Protein AF-A0A8C1QPL3-F1 (afdb_monomer)

InterPro domains:
  IPR015421 Pyridoxal phosphate-dependent transferase, major domain [G3DSA:3.40.640.10] (1-146)
  IPR015422 Pyridoxal phosphate-dependent transferase, small domain [G3DSA:3.90.1150.10] (147-279)
  IPR015424 Pyridoxal phosphate-dependent transferase [SSF53383] (1-273)
  IPR039429 Serine hydroxymethyltransferase-like domain [PF00464] (1-148)
  IPR039429 Serine hydroxymethyltransferase-like domain [PF00464] (150-256)
  IPR049943 Serine hydroxymethyltransferase-like [PTHR11680] (1-147)

Solvent-accessible surface area (backbone atoms only — not comparable to full-atom values): 15680 Å² total; per-residue (Å²): 138,85,76,67,59,68,49,74,98,51,51,84,48,82,92,42,70,68,56,32,54,53,51,53,50,48,42,52,50,52,34,56,25,43,73,44,57,70,92,83,47,87,76,84,89,75,60,90,44,71,63,58,36,52,52,51,55,44,63,74,77,42,62,81,60,40,31,33,29,13,36,29,52,59,58,14,16,42,59,72,47,24,33,60,56,101,88,43,70,70,21,66,43,30,69,50,23,40,49,49,68,32,49,49,35,70,88,5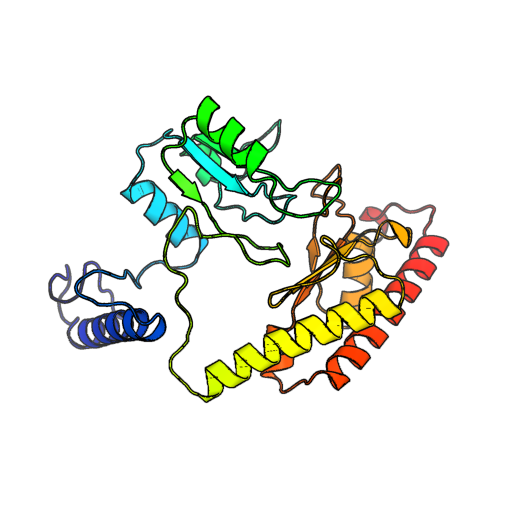9,52,42,74,34,60,70,58,35,52,56,49,40,70,74,67,56,49,78,44,77,52,93,63,68,71,62,58,26,60,78,81,85,47,83,94,68,65,84,87,69,87,54,56,84,46,71,67,52,48,53,48,53,53,46,18,38,51,25,23,42,35,35,43,54,46,38,47,75,72,71,48,46,40,52,52,75,38,53,74,38,46,32,41,39,37,44,32,52,89,79,76,41,44,10,62,60,40,32,55,44,23,45,78,70,74,41,89,57,41,60,30,50,38,73,86,56,91,40,86,88,66,14,31,5,38,42,46,65,26,56,70,54,34,76,71,69,52,45,45,72,52,29,41,52,52,45,53,54,49,52,53,36,48,52,49,34,53,53,49,49,68,76,41,69,89,55,56,72,83,79,76,109

Secondary structure (DSSP, 8-state):
-----EETTEESSS--HHHHHHHHHHHHHHHHHTT--TTT-------SSHHHHHHHHHHHH--TT-EEEEE-TTTT--GGGT-EETTEE-SHHHHHSEEEEE-B-TTT-SB-HHHHHHHHHHH--SEE----SS--S----TTT-------S-HHHHHHHHHHHHHHHHHHHHHHHTT-EEGGGS-SSSEEEEE-GGGT--HHHHHHHHHHTT---EEE--TT-S-TTS-SEEEEESHHHHHTT--HHHHHHHHHHHHHHHHHHHHHHHHTTTS-GGG--

pLDDT: mean 91.3, std 11.76, range [34.09, 98.62]

Mean predicted aligned error: 5.4 Å

Radius of gyration: 21.77 Å; Cα contacts (8 Å, |Δi|>4): 437; chains: 1; bounding box: 55×48×64 Å

Sequence (280 aa):
NKYSEGYPGKRYYGGAEVVDQIELLCQKRALEAFDLDPALWGVNVQPYSGSPANFAAYTAVLNPHERIMGLDLPDGGHLTHGYMSDVKRISATSIYFESMPYKLNPESGLIDYDQMELTARLFRPRLIIAGTSAYARLIDYSPLHSVSLQATTPMFREYIAQVLKNSKAMAEALLKKGYTLVSGGTDNHLVLVDLRPQGMDGARAERVLELLSITANKNTCPGDKSALTPGGLRLGSPALTSRQFKEADFQQVVDFFDQGIKIALDVKKKTSEYRLRDLL

Structure (mmCIF, N/CA/C/O backbone):
data_AF-A0A8C1QPL3-F1
#
_entry.id   AF-A0A8C1QPL3-F1
#
loop_
_atom_site.group_PDB
_atom_site.id
_atom_site.type_symbol
_atom_site.label_atom_id
_atom_site.label_alt_id
_atom_site.label_comp_id
_atom_site.label_asym_id
_atom_site.label_entity_id
_atom_site.label_seq_id
_atom_site.pdbx_PDB_ins_code
_atom_site.Cartn_x
_atom_site.Cartn_y
_atom_site.Cartn_z
_atom_site.occupancy
_atom_site.B_iso_or_equiv
_atom_site.auth_seq_id
_atom_site.auth_comp_id
_atom_site.auth_asym_id
_atom_site.auth_atom_id
_atom_site.pdbx_PDB_model_num
ATOM 1 N N . ASN A 1 1 ? 25.570 -15.482 -7.666 1.00 90.19 1 ASN A N 1
ATOM 2 C CA . ASN A 1 1 ? 27.017 -15.156 -7.633 1.00 90.19 1 ASN A CA 1
ATOM 3 C C . ASN A 1 1 ? 27.457 -14.131 -8.673 1.00 90.19 1 ASN A C 1
ATOM 5 O O . ASN A 1 1 ? 28.554 -13.611 -8.529 1.00 90.19 1 ASN A O 1
ATOM 9 N N . LYS A 1 2 ? 26.685 -13.853 -9.736 1.00 94.81 2 LYS A N 1
ATOM 10 C CA . LYS A 1 2 ? 27.145 -12.961 -10.807 1.00 94.81 2 LYS A CA 1
ATOM 11 C C . LYS A 1 2 ? 26.984 -11.487 -10.428 1.00 94.81 2 LYS A C 1
ATOM 13 O O . LYS A 1 2 ? 25.934 -11.098 -9.934 1.00 94.81 2 LYS A O 1
ATOM 18 N N . TYR A 1 3 ? 28.017 -10.703 -10.717 1.00 95.88 3 TYR A N 1
ATOM 19 C CA . TYR A 1 3 ? 28.006 -9.243 -10.671 1.00 95.88 3 TYR A CA 1
ATOM 20 C C . TYR A 1 3 ? 27.765 -8.701 -12.091 1.00 95.88 3 TYR A C 1
ATOM 2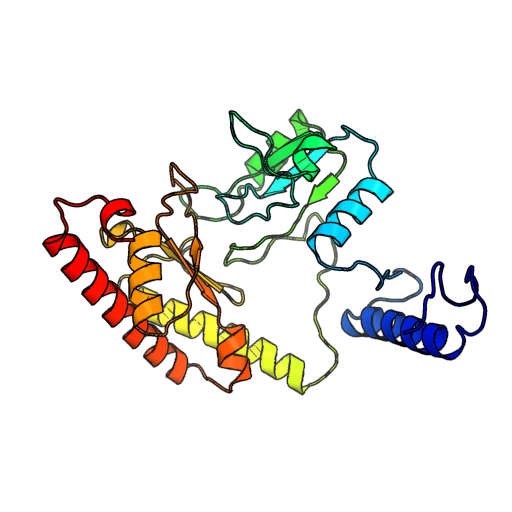2 O O . TYR A 1 3 ? 28.418 -9.161 -13.038 1.00 95.88 3 TYR A O 1
ATOM 30 N N . SER A 1 4 ? 26.799 -7.796 -12.262 1.00 97.00 4 SER A N 1
ATOM 31 C CA . SER A 1 4 ? 26.273 -7.400 -13.582 1.00 97.00 4 SER A CA 1
ATOM 32 C C . SER A 1 4 ? 25.834 -5.933 -13.642 1.00 97.00 4 SER A C 1
ATOM 34 O O . SER A 1 4 ? 24.763 -5.625 -14.161 1.00 97.00 4 SER A O 1
ATOM 36 N N . GLU A 1 5 ? 26.652 -5.022 -13.109 1.00 97.81 5 GLU A N 1
ATOM 37 C CA . GLU A 1 5 ? 26.398 -3.580 -13.228 1.00 97.81 5 GLU A CA 1
ATOM 38 C C . GLU A 1 5 ? 26.289 -3.141 -14.697 1.00 97.81 5 GLU A C 1
ATOM 40 O O . GLU A 1 5 ? 26.990 -3.652 -15.582 1.00 97.81 5 GLU A O 1
ATOM 45 N N . GLY A 1 6 ? 25.416 -2.162 -14.937 1.00 97.19 6 GLY A N 1
ATOM 46 C CA . GLY A 1 6 ? 25.001 -1.722 -16.266 1.00 97.19 6 GLY A CA 1
ATOM 47 C C . GLY A 1 6 ? 23.671 -2.350 -16.684 1.00 97.19 6 GLY A C 1
ATOM 48 O O . GLY A 1 6 ? 22.916 -2.852 -15.852 1.00 97.19 6 GLY A O 1
ATOM 49 N N . TYR A 1 7 ? 23.395 -2.336 -17.984 1.00 98.19 7 TYR A N 1
ATOM 50 C CA . TYR A 1 7 ? 22.181 -2.904 -18.584 1.00 98.19 7 TYR A CA 1
ATOM 51 C C . TYR A 1 7 ? 22.539 -3.982 -19.612 1.00 98.19 7 TYR A C 1
ATOM 53 O O . TYR A 1 7 ? 23.700 -4.041 -20.035 1.00 98.19 7 TYR A O 1
ATOM 61 N N . PRO A 1 8 ? 21.577 -4.821 -20.043 1.00 98.00 8 PRO A N 1
ATOM 62 C CA . PRO A 1 8 ? 21.817 -5.815 -21.082 1.00 98.00 8 PRO A CA 1
ATOM 63 C C . PRO A 1 8 ? 22.516 -5.227 -22.317 1.00 98.00 8 PRO A C 1
ATOM 65 O O . PRO A 1 8 ? 22.141 -4.162 -22.809 1.00 98.00 8 PRO A O 1
ATOM 68 N N . GLY A 1 9 ? 23.578 -5.887 -22.785 1.00 96.38 9 GLY A N 1
ATOM 69 C CA . GLY A 1 9 ? 24.419 -5.427 -23.900 1.00 96.38 9 GLY A CA 1
ATOM 70 C C . GLY A 1 9 ? 25.379 -4.266 -23.586 1.00 96.38 9 GLY A C 1
ATOM 71 O O . GLY A 1 9 ? 26.219 -3.931 -24.420 1.00 96.38 9 GLY A O 1
ATOM 72 N N . LYS A 1 10 ? 25.299 -3.656 -22.396 1.00 97.12 10 LYS A N 1
ATOM 73 C CA . LYS A 1 10 ? 26.172 -2.563 -21.926 1.00 97.12 10 LYS A CA 1
ATOM 74 C C . LYS A 1 10 ? 26.583 -2.791 -20.469 1.00 97.12 10 LYS A C 1
ATOM 76 O O . LYS A 1 10 ? 26.266 -1.998 -19.581 1.00 97.12 10 LYS A O 1
ATOM 81 N N . ARG A 1 11 ? 27.263 -3.911 -20.222 1.00 97.25 11 ARG A N 1
ATOM 82 C CA . ARG A 1 11 ? 27.769 -4.289 -18.896 1.00 97.25 11 ARG A CA 1
ATOM 83 C C . ARG A 1 11 ? 29.193 -3.793 -18.688 1.00 97.25 11 ARG A C 1
ATOM 85 O O . ARG A 1 11 ? 29.993 -3.798 -19.620 1.00 97.25 11 ARG A O 1
ATOM 92 N N . TYR A 1 12 ? 29.526 -3.450 -17.447 1.00 95.94 12 TYR A N 1
ATOM 93 C CA . TYR A 1 12 ? 30.907 -3.125 -17.059 1.00 95.94 12 TYR A CA 1
ATOM 94 C C . TYR A 1 12 ? 31.803 -4.368 -16.931 1.00 95.94 12 TYR A C 1
ATOM 96 O O . TYR A 1 12 ? 33.026 -4.258 -16.954 1.00 95.94 12 TYR A O 1
ATOM 104 N N . TYR A 1 13 ? 31.202 -5.558 -16.811 1.00 94.75 13 TYR A N 1
ATOM 105 C CA . TYR A 1 13 ? 31.899 -6.823 -16.574 1.00 94.75 13 TYR A CA 1
ATOM 106 C C . TYR A 1 13 ? 31.485 -7.884 -17.598 1.00 94.75 13 TYR A C 1
ATOM 108 O O . TYR A 1 13 ? 30.305 -8.003 -17.928 1.00 94.75 13 TYR A O 1
ATOM 116 N N . GLY A 1 14 ? 32.439 -8.709 -18.039 1.00 94.88 14 GLY A N 1
ATOM 117 C CA . GLY A 1 14 ? 32.177 -9.839 -18.940 1.00 94.88 14 GLY A CA 1
ATOM 118 C C . GLY A 1 14 ? 31.404 -10.999 -18.292 1.00 94.88 14 GLY A C 1
ATOM 119 O O . GLY A 1 14 ? 31.186 -11.026 -17.073 1.00 94.88 14 GLY A O 1
ATOM 120 N N . GLY A 1 15 ? 30.997 -11.976 -19.112 1.00 94.88 15 GLY A N 1
ATOM 121 C CA . GLY A 1 15 ? 30.320 -13.208 -18.677 1.00 94.88 15 GLY A CA 1
ATOM 122 C C . GLY A 1 15 ? 28.862 -13.015 -18.242 1.00 94.88 15 GLY A C 1
ATOM 123 O O . GLY A 1 15 ? 28.391 -13.702 -17.333 1.00 94.88 15 GLY A O 1
ATOM 124 N N . ALA A 1 16 ? 28.183 -11.996 -18.774 1.00 95.88 16 ALA A N 1
ATOM 125 C CA . ALA A 1 16 ? 26.827 -11.606 -18.383 1.00 95.88 16 ALA A CA 1
ATOM 126 C C . ALA A 1 16 ? 25.736 -12.130 -19.334 1.00 95.88 16 ALA A C 1
ATOM 128 O O . ALA A 1 16 ? 24.575 -11.778 -19.166 1.00 95.88 16 ALA A O 1
ATOM 129 N N . GLU A 1 17 ? 26.071 -12.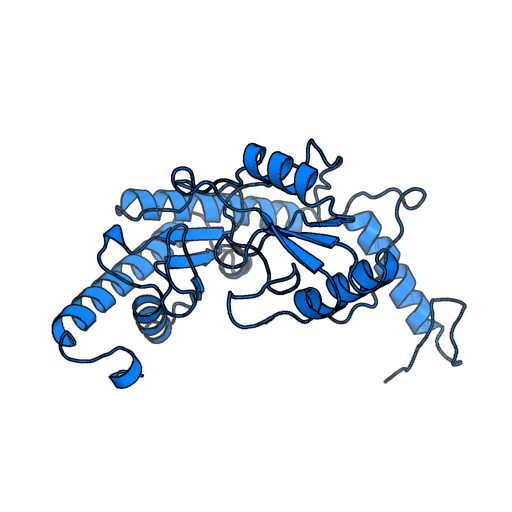995 -20.291 1.00 96.25 17 GLU A N 1
ATOM 130 C CA . GLU A 1 17 ? 25.194 -13.416 -21.390 1.00 96.25 17 GLU A CA 1
ATOM 131 C C . GLU A 1 17 ? 23.877 -14.017 -20.881 1.00 96.25 17 GLU A C 1
ATOM 133 O O . GLU A 1 17 ? 22.799 -13.686 -21.371 1.00 96.25 17 GLU A O 1
ATOM 138 N N . VAL A 1 18 ? 23.951 -14.870 -19.855 1.00 97.25 18 VAL A N 1
ATOM 139 C CA . VAL A 1 18 ? 22.765 -15.485 -19.236 1.00 97.25 18 VAL A CA 1
ATOM 140 C C . VAL A 1 18 ? 21.974 -14.465 -18.411 1.00 97.25 18 VAL A C 1
ATOM 142 O O . VAL A 1 18 ? 20.746 -14.480 -18.424 1.00 97.25 18 VAL A O 1
ATOM 145 N N . VAL A 1 19 ? 22.656 -13.555 -17.708 1.00 97.31 19 VAL A N 1
ATOM 146 C CA . VAL A 1 19 ? 21.993 -12.526 -16.887 1.00 97.31 19 VAL A CA 1
ATOM 147 C C . VAL A 1 19 ? 21.260 -11.515 -17.767 1.00 97.31 19 VAL A C 1
ATOM 149 O O . VAL A 1 19 ? 20.145 -11.123 -17.437 1.00 97.31 19 VAL A O 1
ATOM 152 N N . ASP A 1 20 ? 21.828 -11.158 -18.916 1.00 98.31 20 ASP A N 1
ATOM 153 C CA . ASP A 1 20 ? 21.194 -10.298 -19.913 1.00 98.31 20 ASP A CA 1
ATOM 154 C C . ASP A 1 20 ? 19.903 -10.920 -20.444 1.00 98.31 20 ASP A C 1
ATOM 156 O O . ASP A 1 20 ? 18.878 -10.243 -20.501 1.00 98.31 20 ASP A O 1
ATOM 160 N N . GLN A 1 21 ? 19.919 -12.220 -20.760 1.00 98.38 21 GLN A N 1
ATOM 161 C CA . GLN A 1 21 ? 18.715 -12.942 -21.185 1.00 98.38 21 GLN A CA 1
ATOM 162 C C . GLN A 1 21 ? 17.632 -12.941 -20.097 1.00 98.38 21 GLN A C 1
ATOM 164 O O . GLN A 1 21 ? 16.459 -12.721 -20.402 1.00 98.38 21 GLN A O 1
ATOM 169 N N . ILE A 1 22 ? 18.013 -13.152 -18.832 1.00 98.31 22 ILE A N 1
ATOM 170 C CA . ILE A 1 22 ? 17.082 -13.120 -17.694 1.00 98.31 22 ILE A CA 1
ATOM 171 C C . ILE A 1 22 ? 16.481 -11.720 -17.524 1.00 98.31 22 ILE A C 1
ATOM 173 O O . ILE A 1 22 ? 15.266 -11.592 -17.365 1.00 98.31 22 ILE A O 1
ATOM 177 N N . GLU A 1 23 ? 17.306 -10.674 -17.568 1.00 98.50 23 GLU A N 1
ATOM 178 C CA . GLU A 1 23 ? 16.849 -9.299 -17.369 1.00 98.50 23 GLU A CA 1
ATOM 179 C C . GLU A 1 23 ? 15.941 -8.832 -18.514 1.00 98.50 23 GLU A C 1
ATOM 181 O O . GLU A 1 23 ? 14.861 -8.310 -18.245 1.00 98.50 23 GLU A O 1
ATOM 186 N N . LEU A 1 24 ? 16.304 -9.097 -19.775 1.00 98.50 24 LEU A N 1
ATOM 187 C CA . LEU A 1 24 ? 15.462 -8.783 -20.938 1.00 98.50 24 LEU A CA 1
ATOM 188 C C . LEU A 1 24 ? 14.121 -9.523 -20.888 1.00 98.50 24 LEU A C 1
ATOM 190 O O . LEU A 1 24 ? 13.075 -8.943 -21.183 1.00 98.50 24 LEU A O 1
ATOM 194 N N . LEU A 1 25 ? 14.126 -10.796 -20.476 1.00 98.12 25 LEU A N 1
ATOM 195 C CA . LEU A 1 25 ? 12.895 -11.562 -20.294 1.00 98.12 25 LEU A CA 1
ATOM 196 C C . LEU A 1 25 ? 12.023 -10.971 -19.179 1.00 98.12 25 LEU A C 1
ATOM 198 O O . LEU A 1 25 ? 10.803 -10.915 -19.327 1.00 98.12 25 LEU A O 1
ATOM 202 N N . CYS A 1 26 ? 12.632 -10.527 -18.079 1.00 97.94 26 CYS A N 1
ATOM 203 C CA . CYS A 1 26 ? 11.930 -9.875 -16.977 1.00 97.94 26 CYS A CA 1
ATOM 204 C C . CYS A 1 26 ? 11.294 -8.551 -17.425 1.00 97.94 26 CYS A C 1
ATOM 206 O O . CYS A 1 26 ? 10.105 -8.344 -17.199 1.00 97.94 26 CYS A O 1
ATOM 208 N N . GLN A 1 27 ? 12.049 -7.701 -18.129 1.00 98.12 27 GLN A N 1
ATOM 209 C CA . GLN A 1 27 ? 11.557 -6.433 -18.676 1.00 98.12 27 GLN A CA 1
ATOM 210 C C . GLN A 1 27 ? 10.377 -6.657 -19.629 1.00 98.12 27 GLN A C 1
ATOM 212 O O . GLN A 1 27 ? 9.322 -6.048 -19.461 1.00 98.12 27 GLN A O 1
ATOM 217 N N . LYS A 1 28 ? 10.517 -7.593 -20.575 1.00 96.81 28 LYS A N 1
ATOM 218 C CA . LYS A 1 28 ? 9.442 -7.961 -21.502 1.00 96.81 28 LYS A CA 1
ATOM 219 C C . LYS A 1 28 ? 8.184 -8.414 -20.756 1.00 96.81 28 LYS A C 1
ATOM 221 O O . LYS A 1 28 ? 7.106 -7.884 -20.999 1.00 96.81 28 LYS A O 1
ATOM 226 N N . ARG A 1 29 ? 8.324 -9.354 -19.815 1.00 95.25 29 ARG A N 1
ATOM 227 C CA . ARG A 1 29 ? 7.192 -9.881 -19.035 1.00 95.25 29 ARG A CA 1
ATOM 228 C C . ARG A 1 29 ? 6.543 -8.829 -18.146 1.00 95.25 29 ARG A C 1
ATOM 230 O O . ARG A 1 29 ? 5.346 -8.918 -17.907 1.00 95.25 29 ARG A O 1
ATOM 237 N N . ALA A 1 30 ? 7.308 -7.861 -17.646 1.00 93.88 30 ALA A N 1
ATOM 238 C CA . ALA A 1 30 ? 6.761 -6.757 -16.872 1.00 93.88 30 ALA A CA 1
ATOM 239 C C . ALA A 1 30 ? 5.851 -5.882 -17.745 1.00 93.88 30 ALA A C 1
ATOM 241 O O . ALA A 1 30 ? 4.716 -5.635 -17.356 1.00 93.88 30 ALA A O 1
ATOM 242 N N . LEU A 1 31 ? 6.294 -5.487 -18.943 1.00 92.06 31 LEU A N 1
ATOM 243 C CA . LEU A 1 31 ? 5.455 -4.716 -19.871 1.00 92.06 31 LEU A CA 1
ATOM 244 C C . LEU A 1 31 ? 4.209 -5.503 -20.302 1.00 92.06 31 LEU A C 1
ATOM 246 O O . LEU A 1 31 ? 3.105 -4.971 -20.247 1.00 92.06 31 LEU A O 1
ATOM 250 N N . GLU A 1 32 ? 4.369 -6.787 -20.640 1.00 90.12 32 GLU A N 1
ATOM 251 C CA . GLU A 1 32 ? 3.251 -7.675 -20.990 1.00 90.12 32 GLU A CA 1
ATOM 252 C C . GLU A 1 32 ? 2.256 -7.846 -19.837 1.00 90.12 32 GLU A C 1
ATOM 254 O O . GLU A 1 32 ? 1.052 -7.894 -20.074 1.00 90.12 32 GLU A O 1
ATOM 259 N N . ALA A 1 33 ? 2.736 -7.943 -18.591 1.00 85.31 33 ALA A N 1
ATOM 260 C CA . ALA A 1 33 ? 1.870 -8.079 -17.424 1.00 85.31 33 ALA A CA 1
ATOM 261 C C . ALA A 1 33 ? 0.888 -6.909 -17.343 1.00 85.31 33 ALA A C 1
ATOM 263 O O . ALA A 1 33 ? -0.304 -7.142 -17.187 1.00 85.31 33 ALA A O 1
ATOM 264 N N . PHE A 1 34 ? 1.387 -5.689 -17.540 1.00 85.62 34 PHE A N 1
ATOM 265 C CA . PHE A 1 34 ? 0.605 -4.458 -17.488 1.00 85.62 34 PHE A CA 1
ATOM 266 C C . PHE A 1 34 ? 0.029 -4.030 -18.853 1.00 85.62 34 PHE A C 1
ATOM 268 O O . PHE A 1 34 ? -0.382 -2.879 -18.986 1.00 85.62 34 PHE A O 1
ATOM 275 N N . ASP A 1 35 ? -0.020 -4.913 -19.855 1.00 86.00 35 ASP A N 1
ATOM 276 C CA . ASP A 1 35 ? -0.563 -4.612 -21.194 1.00 86.00 35 ASP A CA 1
ATOM 277 C C . ASP A 1 35 ? -0.008 -3.300 -21.792 1.00 86.00 35 ASP A C 1
ATOM 279 O O . ASP A 1 35 ? -0.731 -2.458 -22.326 1.00 86.00 35 ASP A O 1
ATOM 283 N N . LEU A 1 36 ? 1.299 -3.080 -21.619 1.00 87.69 36 LEU A N 1
ATOM 284 C CA . LEU A 1 36 ? 1.964 -1.851 -22.037 1.00 87.69 36 LEU A CA 1
ATOM 285 C C . LEU A 1 36 ? 2.629 -2.039 -23.396 1.00 87.69 36 LEU A C 1
ATOM 287 O O . LEU A 1 36 ? 3.436 -2.951 -23.579 1.00 87.69 36 LEU A O 1
ATOM 291 N N . ASP A 1 37 ? 2.348 -1.121 -24.321 1.00 90.62 37 ASP A N 1
ATOM 292 C CA . ASP A 1 37 ? 3.070 -1.021 -25.589 1.00 90.62 37 ASP A CA 1
ATOM 293 C C . ASP A 1 37 ? 4.553 -0.678 -25.322 1.00 90.62 37 ASP A C 1
ATOM 295 O O . ASP A 1 37 ? 4.839 0.419 -24.821 1.00 90.62 37 ASP A O 1
ATOM 299 N N . PRO A 1 38 ? 5.513 -1.559 -25.673 1.00 94.88 38 PRO A N 1
ATOM 300 C CA . PRO A 1 38 ? 6.940 -1.301 -25.481 1.00 94.88 38 PRO A CA 1
ATOM 301 C C . PRO A 1 38 ? 7.481 -0.106 -26.278 1.00 94.88 38 PRO A C 1
ATOM 303 O O . PRO A 1 38 ? 8.583 0.360 -25.996 1.00 94.88 38 PRO A O 1
ATOM 306 N N . ALA A 1 39 ? 6.744 0.391 -27.279 1.00 95.94 39 ALA A N 1
ATOM 307 C CA . ALA A 1 39 ? 7.094 1.620 -27.988 1.00 95.94 39 ALA A CA 1
ATOM 308 C C . ALA A 1 39 ? 6.796 2.884 -27.162 1.00 95.94 39 ALA A C 1
ATOM 310 O O . ALA A 1 39 ? 7.418 3.922 -27.385 1.00 95.94 39 ALA A O 1
ATOM 311 N N . LEU A 1 40 ? 5.858 2.801 -26.214 1.00 93.44 40 LEU A N 1
ATOM 312 C CA . LEU A 1 40 ? 5.446 3.910 -25.348 1.00 93.44 40 LEU A CA 1
ATOM 313 C C . LEU A 1 40 ? 6.032 3.796 -23.937 1.00 93.44 40 LEU A C 1
ATOM 315 O O . LEU A 1 40 ? 6.245 4.813 -23.277 1.00 93.44 40 LEU A O 1
ATOM 319 N N . TRP A 1 41 ? 6.306 2.572 -23.482 1.00 95.81 41 TRP A N 1
ATOM 320 C CA . TRP A 1 41 ? 6.725 2.289 -22.115 1.00 95.81 41 TRP A CA 1
ATOM 321 C C . TRP A 1 41 ? 8.051 1.536 -22.051 1.00 95.81 41 TRP A C 1
ATOM 323 O O . TRP A 1 41 ? 8.246 0.500 -22.682 1.00 95.81 41 TRP A O 1
ATOM 333 N N . GLY A 1 42 ? 8.946 2.036 -21.200 1.00 95.69 42 GLY A N 1
ATOM 334 C CA . GLY A 1 42 ? 10.114 1.305 -20.719 1.00 95.69 42 GLY A CA 1
ATOM 335 C C . GLY A 1 42 ? 9.908 0.810 -19.287 1.00 95.69 42 GLY A C 1
ATOM 336 O O . GLY A 1 42 ? 9.012 1.268 -18.580 1.00 95.69 42 GLY A O 1
ATOM 337 N N . VAL A 1 43 ? 10.765 -0.103 -18.831 1.00 97.69 43 VAL A N 1
ATOM 338 C CA . VAL A 1 43 ? 10.740 -0.603 -17.450 1.00 97.69 43 VAL A CA 1
ATOM 339 C C . VAL A 1 43 ? 12.153 -0.824 -16.919 1.00 97.69 43 VAL A C 1
ATOM 341 O O . VAL A 1 43 ? 13.025 -1.330 -17.624 1.00 97.69 43 VAL A O 1
ATOM 344 N N . ASN A 1 44 ? 12.371 -0.467 -15.653 1.00 98.31 44 ASN A N 1
ATOM 345 C CA . ASN A 1 44 ? 13.574 -0.819 -14.909 1.00 98.31 44 ASN A CA 1
ATOM 346 C C . ASN A 1 44 ? 13.222 -1.854 -13.832 1.00 98.31 44 ASN A C 1
ATOM 348 O O . ASN A 1 44 ? 12.408 -1.584 -12.952 1.00 98.31 44 ASN A O 1
ATOM 352 N N . VAL A 1 45 ? 13.846 -3.031 -13.907 1.00 98.12 45 VAL A N 1
ATOM 353 C CA . VAL A 1 45 ? 13.602 -4.178 -13.012 1.00 98.12 45 VAL A CA 1
ATOM 354 C C . VAL A 1 45 ? 14.718 -4.384 -11.975 1.00 98.12 45 VAL A C 1
ATOM 356 O O . VAL A 1 45 ? 14.763 -5.417 -11.315 1.00 98.12 45 VAL A O 1
ATOM 359 N N . GLN A 1 46 ? 15.636 -3.422 -11.844 1.00 98.38 46 GLN A N 1
ATOM 360 C CA . GLN A 1 46 ? 16.784 -3.476 -10.934 1.00 98.38 46 GLN A CA 1
ATOM 361 C C . GLN A 1 46 ? 16.563 -2.896 -9.518 1.00 98.38 46 GLN A C 1
ATOM 363 O O . GLN A 1 46 ? 17.362 -3.240 -8.642 1.00 98.38 46 GLN A O 1
ATOM 368 N N . PRO A 1 47 ? 15.556 -2.038 -9.216 1.00 98.31 47 PRO A N 1
ATOM 369 C CA . PRO A 1 47 ? 15.373 -1.548 -7.852 1.00 98.31 47 PRO A CA 1
ATOM 370 C C . PRO A 1 47 ? 15.200 -2.678 -6.831 1.00 98.31 47 PRO A C 1
ATOM 372 O O . PRO A 1 47 ? 14.363 -3.561 -6.993 1.00 98.31 47 PRO A O 1
ATOM 375 N N . TYR A 1 48 ? 15.957 -2.611 -5.734 1.00 97.12 48 TYR A N 1
ATOM 376 C CA . TYR A 1 48 ? 15.991 -3.677 -4.726 1.00 97.12 48 TYR A CA 1
ATOM 377 C C . TYR A 1 48 ? 14.673 -3.870 -3.965 1.00 97.12 48 TYR A C 1
ATOM 379 O O . TYR A 1 48 ? 14.410 -4.948 -3.437 1.00 97.12 48 TYR A O 1
ATOM 387 N N . SER A 1 49 ? 13.868 -2.813 -3.843 1.00 97.44 49 SER A N 1
ATOM 388 C CA . SER A 1 49 ? 12.562 -2.831 -3.181 1.00 97.44 49 SER A CA 1
ATOM 389 C C . SER A 1 49 ? 11.776 -1.560 -3.534 1.00 97.44 49 SER A C 1
ATOM 391 O O . SER A 1 49 ? 12.306 -0.664 -4.193 1.00 97.44 49 SER A O 1
ATOM 393 N N . GLY A 1 50 ? 10.537 -1.438 -3.049 1.00 96.88 50 GLY A N 1
ATOM 394 C CA . GLY A 1 50 ? 9.674 -0.282 -3.319 1.00 96.88 50 GLY A CA 1
ATOM 395 C C . GLY A 1 50 ? 10.242 1.046 -2.803 1.00 96.88 50 GLY A C 1
ATOM 396 O O . GLY A 1 50 ? 10.179 2.058 -3.495 1.00 96.88 50 GLY A O 1
ATOM 397 N N . SER A 1 51 ? 10.865 1.055 -1.618 1.00 98.06 51 SER A N 1
ATOM 398 C CA . SER A 1 51 ? 11.417 2.294 -1.051 1.00 98.06 51 SER A CA 1
ATOM 399 C C . SER A 1 51 ? 12.589 2.865 -1.868 1.00 98.06 51 SER A C 1
ATOM 401 O O . SER A 1 51 ? 12.513 4.039 -2.241 1.00 98.06 51 SER A O 1
ATOM 403 N N . PRO A 1 52 ? 13.631 2.080 -2.220 1.00 98.19 52 PRO A N 1
ATOM 404 C CA . PRO A 1 52 ? 14.659 2.528 -3.159 1.00 98.19 52 PRO A CA 1
ATOM 405 C C . PRO A 1 52 ? 14.126 2.841 -4.561 1.00 98.19 52 PRO A C 1
ATOM 407 O O . PRO A 1 52 ? 14.646 3.755 -5.190 1.00 98.19 52 PRO A O 1
ATOM 410 N N . ALA A 1 53 ? 13.095 2.132 -5.045 1.00 98.38 53 ALA A N 1
ATOM 411 C CA . ALA A 1 53 ? 12.489 2.413 -6.349 1.00 98.38 53 ALA A CA 1
ATOM 412 C C . ALA A 1 53 ? 11.893 3.826 -6.405 1.00 98.38 53 ALA A C 1
ATOM 414 O O . ALA A 1 53 ? 12.225 4.591 -7.308 1.00 98.38 53 ALA A O 1
ATOM 415 N N . ASN A 1 54 ? 11.088 4.201 -5.404 1.00 98.38 54 ASN A N 1
ATOM 416 C CA . ASN A 1 54 ? 10.528 5.550 -5.308 1.00 98.38 54 ASN A CA 1
ATOM 417 C C . ASN A 1 54 ? 11.634 6.605 -5.226 1.00 98.38 54 ASN A C 1
ATOM 419 O O . ASN A 1 54 ? 11.597 7.592 -5.952 1.00 98.38 54 ASN A O 1
ATOM 423 N N . PHE A 1 55 ? 12.642 6.386 -4.378 1.00 98.50 55 PHE A N 1
ATOM 424 C CA . PHE A 1 55 ? 13.732 7.347 -4.225 1.00 98.50 55 PHE A CA 1
ATOM 425 C C . PHE A 1 55 ? 14.531 7.526 -5.525 1.00 98.50 55 PHE A C 1
ATOM 427 O O . PHE A 1 55 ? 14.800 8.657 -5.917 1.00 98.50 55 PHE A O 1
ATOM 434 N N . ALA A 1 56 ? 14.830 6.435 -6.239 1.00 98.38 56 ALA A N 1
ATOM 435 C CA . ALA A 1 56 ? 15.479 6.487 -7.548 1.00 98.38 56 ALA A CA 1
ATOM 436 C C . ALA A 1 56 ? 14.621 7.218 -8.593 1.00 98.38 56 ALA A C 1
ATOM 438 O O . ALA A 1 56 ? 15.154 8.024 -9.354 1.00 98.38 56 ALA A O 1
ATOM 439 N N . ALA A 1 57 ? 13.302 6.987 -8.606 1.00 98.12 57 ALA A N 1
ATOM 440 C CA . ALA A 1 57 ? 12.382 7.690 -9.497 1.00 98.12 57 ALA A CA 1
ATOM 441 C C . ALA A 1 57 ? 12.380 9.202 -9.233 1.00 98.12 57 ALA A C 1
ATOM 443 O O . ALA A 1 57 ? 12.437 9.985 -10.178 1.00 98.12 57 ALA A O 1
ATOM 444 N N . TYR A 1 58 ? 12.388 9.622 -7.964 1.00 98.19 58 TYR A N 1
ATOM 445 C CA . TYR A 1 58 ? 12.480 11.038 -7.612 1.00 98.19 58 TYR A CA 1
ATOM 446 C C . TYR A 1 58 ? 13.819 11.629 -8.041 1.00 98.19 58 TYR A C 1
ATOM 448 O O . TYR A 1 58 ? 13.832 12.627 -8.744 1.00 98.19 58 TYR A O 1
ATOM 456 N N . THR A 1 59 ? 14.940 10.989 -7.699 1.00 98.38 59 THR A N 1
ATOM 457 C CA . THR A 1 59 ? 16.279 11.455 -8.096 1.00 98.38 59 THR A CA 1
ATOM 458 C C . THR A 1 59 ? 16.447 11.552 -9.616 1.00 98.38 59 THR A C 1
ATOM 460 O O . THR A 1 59 ? 17.231 12.369 -10.088 1.00 98.38 59 THR A O 1
ATOM 463 N N . ALA A 1 60 ? 15.717 10.750 -10.396 1.00 97.94 60 ALA A N 1
ATOM 464 C CA . ALA A 1 60 ? 15.769 10.802 -11.854 1.00 97.94 60 ALA A CA 1
ATOM 465 C C . ALA A 1 60 ? 15.055 12.024 -12.459 1.00 97.94 60 ALA A C 1
ATOM 467 O O . ALA A 1 60 ? 15.439 12.467 -13.540 1.00 97.94 60 ALA A O 1
ATOM 468 N N . VAL A 1 61 ? 14.011 12.550 -11.804 1.00 95.56 61 VAL A N 1
ATOM 469 C CA . VAL A 1 61 ? 13.144 13.606 -12.372 1.00 95.56 61 VAL A CA 1
ATOM 470 C C . VAL A 1 61 ? 13.113 14.894 -11.556 1.00 95.56 61 VAL A C 1
ATOM 472 O O . VAL A 1 61 ? 12.532 15.879 -12.012 1.00 95.56 61 VAL A O 1
ATOM 475 N N . LEU A 1 62 ? 13.726 14.888 -10.372 1.00 95.31 62 LEU A N 1
ATOM 476 C CA . LEU A 1 62 ? 13.780 16.007 -9.447 1.00 95.31 62 LEU A CA 1
ATOM 477 C C . LEU A 1 62 ? 15.217 16.337 -9.063 1.00 95.31 62 LEU A C 1
ATOM 479 O O . LEU A 1 62 ? 16.016 15.455 -8.740 1.00 95.31 62 LEU A O 1
ATOM 483 N N . ASN A 1 63 ? 15.504 17.631 -8.990 1.00 98.19 63 ASN A N 1
ATOM 484 C CA . ASN A 1 63 ? 16.686 18.112 -8.287 1.00 98.19 63 ASN A CA 1
ATOM 485 C C . ASN A 1 63 ? 16.470 18.043 -6.764 1.00 98.19 63 ASN A C 1
ATOM 487 O O . ASN A 1 63 ? 15.325 18.090 -6.295 1.00 98.19 63 ASN A O 1
ATOM 491 N N . PRO A 1 64 ? 17.549 17.980 -5.959 1.00 98.50 64 PRO A N 1
ATOM 492 C CA . PRO A 1 64 ? 17.439 18.149 -4.515 1.00 98.50 64 PRO A CA 1
ATOM 493 C C . PRO A 1 64 ? 16.633 19.404 -4.154 1.00 98.50 64 PRO A C 1
ATOM 495 O O . PRO A 1 64 ? 16.816 20.462 -4.754 1.00 98.50 64 PRO A O 1
ATOM 498 N N . HIS A 1 65 ? 15.751 19.271 -3.164 1.00 98.38 65 HIS A N 1
ATOM 499 C CA . HIS A 1 65 ? 14.829 20.303 -2.671 1.00 98.38 65 HIS A CA 1
ATOM 500 C C . HIS A 1 65 ? 13.714 20.741 -3.635 1.00 98.38 65 HIS A C 1
ATOM 502 O O . HIS A 1 65 ? 12.941 21.645 -3.309 1.00 98.38 65 HIS A O 1
ATOM 508 N N . GLU A 1 66 ? 13.551 20.087 -4.788 1.00 97.94 66 GLU A N 1
ATOM 509 C CA . GLU A 1 66 ? 12.319 20.250 -5.557 1.00 97.94 66 GLU A CA 1
ATOM 510 C C . GLU A 1 66 ? 11.122 19.633 -4.826 1.00 97.94 66 GLU A C 1
ATOM 512 O O . GLU A 1 66 ? 11.247 18.782 -3.939 1.00 97.94 66 GLU A O 1
ATOM 517 N N . ARG A 1 67 ? 9.940 20.148 -5.164 1.00 97.19 67 ARG A N 1
ATOM 518 C CA . ARG A 1 67 ? 8.729 19.958 -4.371 1.00 97.19 67 ARG A CA 1
ATOM 519 C C . ARG A 1 67 ? 7.961 18.713 -4.783 1.00 97.19 67 ARG A C 1
ATOM 521 O O . ARG A 1 67 ? 7.704 18.516 -5.971 1.00 97.19 67 ARG A O 1
ATOM 528 N N . ILE A 1 68 ? 7.506 17.944 -3.803 1.00 97.19 68 ILE A N 1
ATOM 529 C CA . ILE A 1 68 ? 6.664 16.764 -4.005 1.00 97.19 68 ILE A CA 1
ATOM 530 C C . ILE A 1 68 ? 5.405 16.823 -3.146 1.00 97.19 68 ILE A C 1
ATOM 532 O O . ILE A 1 68 ? 5.421 17.359 -2.039 1.00 97.19 68 ILE A O 1
ATOM 536 N N . MET A 1 69 ? 4.321 16.228 -3.634 1.00 96.81 69 MET A N 1
ATOM 537 C CA . MET A 1 69 ? 3.129 15.975 -2.825 1.00 96.81 69 MET A CA 1
ATOM 538 C C . MET A 1 69 ? 2.759 14.497 -2.843 1.00 96.81 69 MET A C 1
ATOM 540 O O . MET A 1 69 ? 2.777 13.862 -3.894 1.00 96.81 69 MET A O 1
ATOM 544 N N . GLY A 1 70 ? 2.380 13.963 -1.687 1.00 95.81 70 GLY A N 1
ATOM 545 C CA . GLY A 1 70 ? 1.886 12.598 -1.513 1.00 95.81 70 GLY A CA 1
ATOM 546 C C . GLY A 1 70 ? 0.821 12.540 -0.421 1.00 95.81 70 GLY A C 1
ATOM 547 O O . GLY A 1 70 ? 0.693 13.484 0.357 1.00 95.81 70 GLY A O 1
ATOM 548 N N . LEU A 1 71 ? 0.049 11.451 -0.358 1.00 96.56 71 LEU A N 1
ATOM 549 C CA . LEU A 1 71 ? -0.932 11.266 0.715 1.00 96.56 71 LEU A CA 1
ATOM 550 C C . LEU A 1 71 ? -0.214 11.232 2.070 1.00 96.56 71 LEU A C 1
ATOM 552 O O . LEU A 1 71 ? 0.812 10.553 2.199 1.00 96.56 71 LEU A O 1
ATOM 556 N N . ASP A 1 72 ? -0.743 11.952 3.062 1.00 95.88 72 ASP A N 1
ATOM 557 C CA . ASP A 1 72 ? -0.175 11.979 4.411 1.00 95.88 72 ASP A CA 1
ATOM 558 C C . ASP A 1 72 ? -0.085 10.560 4.994 1.00 95.88 72 ASP A C 1
ATOM 560 O O . ASP A 1 72 ? -0.940 9.704 4.748 1.00 95.88 72 ASP A O 1
ATOM 564 N N . LEU A 1 73 ? 0.958 10.282 5.780 1.00 94.31 73 LEU A N 1
ATOM 565 C CA . LEU A 1 73 ? 1.161 8.939 6.331 1.00 94.31 73 LEU A CA 1
ATOM 566 C C . LEU A 1 73 ? -0.003 8.507 7.243 1.00 94.31 73 LEU A C 1
ATOM 568 O O . LEU A 1 73 ? -0.480 7.383 7.064 1.00 94.31 73 LEU A O 1
ATOM 572 N N . PRO A 1 74 ? -0.506 9.354 8.170 1.00 93.00 74 PRO A N 1
ATOM 573 C CA . PRO A 1 74 ? -1.642 8.994 9.015 1.00 93.00 74 PRO A CA 1
ATOM 574 C C . PRO A 1 74 ? -2.941 8.753 8.234 1.00 93.00 74 PRO A C 1
ATOM 576 O O . PRO A 1 74 ? -3.804 8.005 8.691 1.00 93.00 74 PRO A O 1
ATOM 579 N N . ASP A 1 75 ? -3.030 9.338 7.043 1.00 94.31 75 ASP A N 1
ATOM 580 C CA . ASP A 1 75 ? -4.168 9.284 6.127 1.00 94.31 75 ASP A CA 1
ATOM 581 C C . ASP A 1 75 ? -4.070 8.119 5.128 1.00 94.31 75 ASP A C 1
ATOM 583 O O . ASP A 1 75 ? -4.868 7.998 4.203 1.00 94.31 75 ASP A O 1
ATOM 587 N N . GLY A 1 76 ? -3.100 7.224 5.324 1.00 94.19 76 GLY A N 1
ATOM 588 C CA . GLY A 1 76 ? -2.946 6.006 4.539 1.00 94.19 76 GLY A CA 1
ATOM 589 C C . GLY A 1 76 ? -1.912 6.099 3.423 1.00 94.19 76 GLY A C 1
ATOM 590 O O . GLY A 1 76 ? -1.856 5.196 2.585 1.00 94.19 76 GLY A O 1
ATOM 591 N N . GLY A 1 77 ? -1.073 7.136 3.416 1.00 95.88 77 GLY A N 1
ATOM 592 C CA . GLY A 1 77 ? 0.105 7.244 2.561 1.00 95.88 77 GLY A CA 1
ATOM 593 C C . GLY A 1 77 ? 1.200 6.220 2.879 1.00 95.88 77 GLY A C 1
ATOM 594 O O . GLY A 1 77 ? 1.014 5.257 3.626 1.00 95.88 77 GLY A O 1
ATOM 595 N N . HIS A 1 78 ? 2.378 6.402 2.287 1.00 97.44 78 HIS A N 1
ATOM 596 C CA . HIS A 1 78 ? 3.557 5.577 2.557 1.00 97.44 78 HIS A CA 1
ATOM 597 C C . HIS A 1 78 ? 4.725 6.458 3.002 1.00 97.44 78 HIS A C 1
ATOM 599 O O . HIS A 1 78 ? 4.845 7.604 2.574 1.00 97.44 78 HIS A O 1
ATOM 605 N N . LEU A 1 79 ? 5.636 5.919 3.821 1.00 96.50 79 LEU A N 1
ATOM 606 C CA . LEU A 1 79 ? 6.790 6.666 4.343 1.00 96.50 79 LEU A CA 1
ATOM 607 C C . LEU A 1 79 ? 7.596 7.351 3.231 1.00 96.50 79 LEU A C 1
ATOM 609 O O . LEU A 1 79 ? 8.022 8.499 3.363 1.00 96.50 79 LEU A O 1
ATOM 613 N N . THR A 1 80 ? 7.789 6.665 2.106 1.00 98.06 80 THR A N 1
ATOM 614 C CA . THR A 1 80 ? 8.592 7.159 0.974 1.00 98.06 80 THR A CA 1
ATOM 615 C C . THR A 1 80 ? 7.896 8.249 0.164 1.00 98.06 80 THR A C 1
ATOM 617 O O . THR A 1 80 ? 8.491 8.758 -0.782 1.00 98.06 80 THR A O 1
ATOM 620 N N . HIS A 1 81 ? 6.675 8.644 0.529 1.00 98.19 81 HIS A N 1
ATOM 621 C CA . HIS A 1 81 ? 5.952 9.754 -0.097 1.00 98.19 81 HIS A CA 1
ATOM 622 C C . HIS A 1 81 ? 6.257 11.105 0.571 1.00 98.19 81 HIS A C 1
ATOM 624 O O . HIS A 1 81 ? 5.619 12.101 0.260 1.00 98.19 81 HIS A O 1
ATOM 630 N N . GLY A 1 82 ? 7.257 11.149 1.463 1.00 97.00 82 GLY A N 1
ATOM 631 C CA . GLY A 1 82 ? 7.771 12.393 2.039 1.00 97.00 82 GLY A CA 1
ATOM 632 C C . GLY A 1 82 ? 7.240 12.711 3.436 1.00 97.00 82 GLY A C 1
ATOM 633 O O . GLY A 1 82 ? 6.969 13.871 3.730 1.00 97.00 82 GLY A O 1
ATOM 634 N N . TYR A 1 83 ? 7.109 11.707 4.308 1.00 96.56 83 TYR A N 1
ATOM 635 C CA . TYR A 1 83 ? 6.602 11.913 5.668 1.00 96.56 83 TYR A CA 1
ATOM 636 C C . TYR A 1 83 ? 7.572 12.679 6.588 1.00 96.56 83 TYR A C 1
ATOM 638 O O . TYR A 1 83 ? 8.744 12.309 6.732 1.00 96.56 83 TYR A O 1
ATOM 646 N N . MET A 1 84 ? 7.035 13.680 7.286 1.00 93.88 84 MET A N 1
ATOM 647 C CA . MET A 1 84 ? 7.669 14.423 8.375 1.00 93.88 84 MET A CA 1
ATOM 648 C C . MET A 1 84 ? 6.635 14.755 9.458 1.00 93.88 84 MET A C 1
ATOM 650 O O . MET A 1 84 ? 5.447 14.852 9.166 1.00 93.88 84 MET A O 1
ATOM 654 N N . SER A 1 85 ? 7.087 14.926 10.698 1.00 91.19 85 SER A N 1
ATOM 655 C CA . SER A 1 85 ? 6.296 15.505 11.788 1.00 91.19 85 SER A CA 1
ATOM 656 C C . SER A 1 85 ? 6.702 16.958 12.036 1.00 91.19 85 SER A C 1
ATOM 658 O O . SER A 1 85 ? 7.726 17.411 11.522 1.00 91.19 85 SER A O 1
ATOM 660 N N . ASP A 1 86 ? 5.964 17.656 12.902 1.00 89.25 86 ASP A N 1
ATOM 661 C CA . ASP A 1 86 ? 6.232 19.052 13.288 1.00 89.25 86 ASP A CA 1
ATOM 662 C C . ASP A 1 86 ? 7.659 19.291 13.804 1.00 89.25 86 ASP A C 1
ATOM 664 O O . ASP A 1 86 ? 8.198 20.388 13.696 1.00 89.25 86 ASP A O 1
ATOM 668 N N . VAL A 1 87 ? 8.278 18.257 14.379 1.00 92.31 87 VAL A N 1
ATOM 669 C CA . VAL A 1 87 ? 9.592 18.352 15.029 1.00 92.31 87 VAL A CA 1
ATOM 670 C C . VAL A 1 87 ? 10.699 17.628 14.271 1.00 92.31 87 VAL A C 1
ATOM 672 O O . VAL A 1 87 ? 11.873 17.807 14.597 1.00 92.31 87 VAL A O 1
ATOM 675 N N . LYS A 1 88 ? 10.368 16.761 13.303 1.00 94.19 88 LYS A N 1
ATOM 676 C CA . LYS A 1 88 ? 11.372 15.913 12.654 1.00 94.19 88 LYS A CA 1
ATOM 677 C C . LYS A 1 88 ? 10.953 15.438 11.266 1.00 94.19 88 LYS A C 1
ATOM 679 O O . LYS A 1 88 ? 9.905 14.826 11.081 1.00 94.19 88 LYS A O 1
ATOM 684 N N . ARG A 1 89 ? 11.872 15.579 10.309 1.00 96.12 89 ARG A N 1
ATOM 685 C CA . ARG A 1 89 ? 11.833 14.871 9.022 1.00 96.12 89 ARG A CA 1
ATOM 686 C C . ARG A 1 89 ? 12.150 13.391 9.247 1.00 96.12 89 ARG A C 1
ATOM 688 O O . ARG A 1 89 ? 13.224 13.052 9.745 1.00 96.12 89 ARG A O 1
ATOM 695 N N . ILE A 1 90 ? 11.186 12.518 8.958 1.00 95.69 90 ILE A N 1
ATOM 696 C CA . ILE A 1 90 ? 11.279 11.079 9.257 1.00 95.69 90 ILE A CA 1
ATOM 697 C C . ILE A 1 90 ? 11.766 10.316 8.031 1.00 95.69 90 ILE A C 1
ATOM 699 O O . ILE A 1 90 ? 12.698 9.521 8.116 1.00 95.69 90 ILE A O 1
ATOM 703 N N . SER A 1 91 ? 11.135 10.560 6.885 1.00 97.25 91 SER A N 1
ATOM 704 C CA . SER A 1 91 ? 11.500 9.931 5.623 1.00 97.25 91 SER A CA 1
ATOM 705 C C . SER A 1 91 ? 12.698 10.628 4.996 1.00 97.25 91 SER A C 1
ATOM 707 O O . SER A 1 91 ? 12.714 11.858 4.920 1.00 97.25 91 SER A O 1
ATOM 709 N N . ALA A 1 92 ? 13.647 9.863 4.450 1.00 97.69 92 ALA A N 1
ATOM 710 C CA . ALA A 1 92 ? 14.726 10.422 3.636 1.00 97.69 92 ALA A CA 1
ATOM 711 C C . ALA A 1 92 ? 14.173 11.263 2.476 1.00 97.69 92 ALA A C 1
ATOM 713 O O . ALA A 1 92 ? 14.714 12.321 2.175 1.00 97.69 92 ALA A O 1
ATOM 714 N N . THR A 1 93 ? 13.035 10.869 1.894 1.00 98.12 93 THR A N 1
ATOM 715 C CA . THR A 1 93 ? 12.356 11.662 0.865 1.00 98.12 93 THR A CA 1
ATOM 716 C C . THR A 1 93 ? 12.057 13.082 1.350 1.00 98.12 93 THR A C 1
ATOM 718 O O . THR A 1 93 ? 12.317 14.029 0.625 1.00 98.12 93 THR A O 1
ATOM 721 N N . SER A 1 94 ? 11.584 13.246 2.591 1.00 97.50 94 SER A N 1
ATOM 722 C CA . SER A 1 94 ? 11.327 14.575 3.164 1.00 97.50 94 SER A CA 1
ATOM 723 C C . SER A 1 94 ? 12.598 15.350 3.500 1.00 97.50 94 SER A C 1
ATOM 725 O O . SER A 1 94 ? 12.504 16.527 3.790 1.00 97.50 94 SER A O 1
ATOM 727 N N . ILE A 1 95 ? 13.775 14.717 3.524 1.00 98.19 95 ILE A N 1
ATOM 728 C CA . ILE A 1 95 ? 15.065 15.375 3.783 1.00 98.19 95 ILE A CA 1
ATOM 729 C C . ILE A 1 95 ? 15.670 15.884 2.472 1.00 98.19 95 ILE A C 1
ATOM 731 O O . ILE A 1 95 ? 16.121 17.023 2.411 1.00 98.19 95 ILE A O 1
ATOM 735 N N . TYR A 1 96 ? 15.673 15.044 1.434 1.00 98.31 96 TYR A N 1
ATOM 736 C CA . TYR A 1 96 ? 16.278 15.360 0.136 1.00 98.31 96 TYR A CA 1
ATOM 737 C C . TYR A 1 96 ? 15.352 16.151 -0.800 1.00 98.31 96 TYR A C 1
ATOM 739 O O . TYR A 1 96 ? 15.844 16.824 -1.703 1.00 98.31 96 TYR A O 1
ATOM 747 N N . PHE A 1 97 ? 14.037 16.094 -0.583 1.00 98.56 97 PHE A N 1
ATOM 748 C CA . PHE A 1 97 ? 13.018 16.813 -1.350 1.00 98.56 97 PHE A CA 1
ATOM 749 C C . PHE A 1 97 ? 12.084 17.578 -0.408 1.00 98.56 97 PHE A C 1
ATOM 751 O O . PHE A 1 97 ? 11.905 17.200 0.753 1.00 98.56 97 PHE A O 1
ATOM 758 N N . GLU A 1 98 ? 11.458 18.643 -0.909 1.00 98.31 98 GLU A N 1
ATOM 759 C CA . GLU A 1 98 ? 10.506 19.429 -0.120 1.00 98.31 98 GLU A CA 1
ATOM 760 C C . GLU A 1 98 ? 9.100 18.840 -0.258 1.00 98.31 98 GLU A C 1
ATOM 762 O O . GLU A 1 98 ? 8.471 18.920 -1.311 1.00 98.31 98 GLU A O 1
ATOM 767 N N . SER A 1 99 ? 8.608 18.219 0.811 1.00 97.38 99 SER A N 1
ATOM 768 C CA . SER A 1 99 ? 7.333 17.500 0.816 1.00 97.38 99 SER A CA 1
ATOM 769 C C . SER A 1 99 ? 6.210 18.329 1.435 1.00 97.38 99 SER A C 1
ATOM 771 O O . SER A 1 99 ? 6.406 18.947 2.482 1.00 97.38 99 SER A O 1
ATOM 773 N N . MET A 1 100 ? 5.019 18.282 0.836 1.00 97.12 100 MET A N 1
ATOM 774 C CA . MET A 1 100 ? 3.778 18.714 1.482 1.00 97.12 100 MET A CA 1
ATOM 775 C C . MET A 1 100 ? 2.675 17.674 1.256 1.00 97.12 100 MET A C 1
ATOM 777 O O . MET A 1 100 ? 2.433 17.292 0.111 1.00 97.12 100 MET A O 1
ATOM 781 N N . PRO A 1 101 ? 2.002 17.181 2.308 1.00 97.12 101 PRO A N 1
ATOM 782 C CA . PRO A 1 101 ? 0.999 16.147 2.123 1.00 97.12 101 PRO A CA 1
ATOM 783 C C . PRO A 1 101 ? -0.319 16.702 1.569 1.00 97.12 101 PRO A C 1
ATOM 785 O O . PRO A 1 101 ? -0.697 17.837 1.861 1.00 97.12 101 PRO A O 1
ATOM 788 N N . TYR A 1 102 ? -1.059 15.864 0.841 1.00 94.62 102 TYR A N 1
ATOM 789 C CA . TYR A 1 102 ? -2.518 15.984 0.730 1.00 94.62 102 TYR A CA 1
ATOM 790 C C . TYR A 1 102 ? -3.190 14.968 1.665 1.00 94.62 102 TYR A C 1
ATOM 792 O O . TYR A 1 102 ? -2.537 14.033 2.134 1.00 94.62 102 TYR A O 1
ATOM 800 N N . LYS A 1 103 ? -4.470 15.176 1.985 1.00 95.50 103 LYS A N 1
ATOM 801 C CA . LYS A 1 103 ? -5.147 14.514 3.111 1.00 95.50 103 LYS A CA 1
ATOM 802 C C . LYS A 1 103 ? -6.469 13.868 2.725 1.00 95.50 103 LYS A C 1
ATOM 804 O O . LYS A 1 103 ? -6.999 14.111 1.639 1.00 95.50 103 LYS A O 1
ATOM 809 N N . LEU A 1 104 ? -6.996 13.047 3.630 1.00 94.94 104 LEU A N 1
ATOM 810 C CA . LEU A 1 104 ? -8.386 12.604 3.557 1.00 94.94 104 LEU A CA 1
ATOM 811 C C . LEU A 1 104 ? -9.316 13.673 4.139 1.00 94.94 104 LEU A C 1
ATOM 813 O O . LEU A 1 104 ? -8.975 14.366 5.099 1.00 94.94 104 LEU A O 1
ATOM 817 N N . ASN A 1 105 ? -10.531 13.744 3.613 1.00 93.38 105 ASN A N 1
ATOM 818 C CA . ASN A 1 105 ? -11.638 14.393 4.287 1.00 93.38 105 ASN A CA 1
ATOM 819 C C . ASN A 1 105 ? -12.021 13.533 5.515 1.00 93.38 105 ASN A C 1
ATOM 821 O O . ASN A 1 105 ? -12.339 12.351 5.357 1.00 93.38 105 ASN A O 1
ATOM 825 N N . PRO A 1 106 ? -11.986 14.081 6.743 1.00 90.56 106 PRO A N 1
ATOM 826 C CA . PRO A 1 106 ? -12.132 13.291 7.966 1.00 90.56 106 PRO A CA 1
ATOM 827 C C . PRO A 1 106 ? -13.543 12.730 8.177 1.00 90.56 106 PRO A C 1
ATOM 829 O O . PRO A 1 106 ? -13.696 11.762 8.918 1.00 90.56 106 PRO A O 1
ATOM 832 N N . GLU A 1 107 ? -14.560 13.314 7.539 1.00 90.69 107 GLU A N 1
ATOM 833 C CA . GLU A 1 107 ? -15.948 12.858 7.646 1.00 90.69 107 GLU A CA 1
ATOM 834 C C . GLU A 1 107 ? -16.215 11.677 6.710 1.00 90.69 107 GLU A C 1
ATOM 836 O O . GLU A 1 107 ? -16.790 10.668 7.115 1.00 90.69 107 GLU A O 1
ATOM 841 N N . SER A 1 108 ? -15.764 11.781 5.459 1.00 93.12 108 SER A N 1
ATOM 842 C CA . SER A 1 108 ? -15.984 10.745 4.444 1.00 93.12 108 SER A CA 1
ATOM 843 C C . SER A 1 108 ? -14.912 9.655 4.436 1.00 93.12 108 SER A C 1
ATOM 845 O O . SER A 1 108 ? -15.167 8.555 3.954 1.00 93.12 108 SER A O 1
ATOM 847 N N . GLY A 1 109 ? -13.703 9.934 4.934 1.00 92.56 109 GLY A N 1
ATOM 848 C CA . GLY A 1 109 ? -12.544 9.047 4.809 1.00 92.56 109 GLY A CA 1
ATOM 849 C C . GLY A 1 109 ? -12.037 8.881 3.370 1.00 92.56 109 GLY A C 1
ATOM 850 O O . GLY A 1 109 ? -11.335 7.910 3.093 1.00 92.56 109 GLY A O 1
ATOM 851 N N . LEU A 1 110 ? -12.412 9.785 2.458 1.00 93.31 110 LEU A N 1
ATOM 852 C CA . LEU A 1 110 ? -11.975 9.821 1.057 1.00 93.31 110 LEU A CA 1
ATOM 853 C C . LEU A 1 110 ? -10.896 10.885 0.854 1.00 93.31 110 LEU A C 1
ATOM 855 O O . LEU A 1 110 ? -10.829 11.836 1.625 1.00 93.31 110 LEU A O 1
ATOM 859 N N . ILE A 1 111 ? -10.061 10.742 -0.179 1.00 92.12 111 ILE A N 1
ATOM 860 C CA . ILE A 1 111 ? -9.100 11.792 -0.557 1.00 92.12 111 ILE A CA 1
ATOM 861 C C . ILE A 1 111 ? -9.863 13.091 -0.842 1.00 92.12 111 ILE A C 1
ATOM 863 O O . ILE A 1 111 ? -10.820 13.094 -1.616 1.00 92.12 111 ILE A O 1
ATOM 867 N N . ASP A 1 112 ? -9.428 14.187 -0.217 1.00 93.19 112 ASP A N 1
ATOM 868 C CA . ASP A 1 112 ? -9.984 15.519 -0.450 1.00 93.19 112 ASP A CA 1
ATOM 869 C C . ASP A 1 112 ? -9.314 16.140 -1.685 1.00 93.19 112 ASP A C 1
ATOM 871 O O . ASP A 1 112 ? -8.279 16.806 -1.591 1.00 93.19 112 ASP A O 1
ATOM 875 N N . TYR A 1 113 ? -9.859 15.834 -2.868 1.00 86.00 113 TYR A N 1
ATOM 876 C CA . TYR A 1 113 ? -9.294 16.284 -4.144 1.00 86.00 113 TYR A CA 1
ATOM 877 C C . TYR A 1 113 ? -9.370 17.805 -4.321 1.00 86.00 113 TYR A C 1
ATOM 879 O O . TYR A 1 113 ? -8.436 18.389 -4.872 1.00 86.00 113 TYR A O 1
ATOM 887 N N . ASP A 1 114 ? -10.414 18.452 -3.800 1.00 85.62 114 ASP A N 1
ATOM 888 C CA . ASP A 1 114 ? -10.564 19.908 -3.862 1.00 85.62 114 ASP A CA 1
ATOM 889 C C . ASP A 1 114 ? -9.449 20.589 -3.062 1.00 85.62 114 ASP A C 1
ATOM 891 O O . ASP A 1 114 ? -8.762 21.494 -3.554 1.00 85.62 114 ASP A O 1
ATOM 895 N N . GLN A 1 115 ? -9.190 20.106 -1.841 1.00 90.00 115 GLN A N 1
ATOM 896 C CA . GLN A 1 115 ? -8.090 20.633 -1.047 1.00 90.00 115 GLN A CA 1
ATOM 897 C C . GLN A 1 115 ? -6.720 20.231 -1.604 1.00 90.00 115 GLN A C 1
ATOM 899 O O . GLN A 1 115 ? -5.758 21.004 -1.543 1.00 90.00 115 GLN A O 1
ATOM 904 N N . MET A 1 116 ? -6.588 19.037 -2.177 1.00 88.31 116 MET A N 1
ATOM 905 C CA . MET A 1 116 ? -5.369 18.641 -2.877 1.00 88.31 116 MET A CA 1
ATOM 906 C C . MET A 1 116 ? -5.049 19.613 -4.023 1.00 88.31 116 MET A C 1
ATOM 908 O O . MET A 1 116 ? -3.902 20.052 -4.137 1.00 88.31 116 MET A O 1
ATOM 912 N N . GLU A 1 117 ? -6.043 19.994 -4.830 1.00 82.00 117 GLU A N 1
ATOM 913 C CA . GLU A 1 117 ? -5.874 20.944 -5.930 1.00 82.00 117 GLU A CA 1
ATOM 914 C C . GLU A 1 117 ? -5.466 22.334 -5.421 1.00 82.00 117 GLU A C 1
ATOM 916 O O . GLU A 1 117 ? -4.494 22.921 -5.913 1.00 82.00 117 GLU A O 1
ATOM 921 N N . LEU A 1 118 ? -6.160 22.855 -4.405 1.00 84.12 118 LEU A N 1
ATOM 922 C CA . LEU A 1 118 ? -5.824 24.143 -3.795 1.00 84.12 118 LEU A CA 1
ATOM 923 C C . LEU A 1 118 ? -4.393 24.140 -3.233 1.00 84.12 118 LEU A C 1
ATOM 925 O O . LEU A 1 118 ? -3.604 25.050 -3.507 1.00 84.12 118 LEU A O 1
ATOM 929 N N . THR A 1 119 ? -4.030 23.083 -2.508 1.00 85.38 119 THR A N 1
ATOM 930 C CA . THR A 1 119 ? -2.686 22.880 -1.953 1.00 85.38 119 THR A CA 1
ATOM 931 C C . THR A 1 119 ? -1.637 22.840 -3.061 1.00 85.38 119 THR A C 1
ATOM 933 O O . THR A 1 119 ? -0.624 23.530 -2.965 1.00 85.38 119 THR A O 1
ATOM 936 N N . ALA A 1 120 ? -1.887 22.110 -4.150 1.00 83.88 120 ALA A N 1
ATOM 937 C CA . ALA A 1 120 ? -0.971 22.021 -5.283 1.00 83.88 120 ALA A CA 1
ATOM 938 C C . ALA A 1 120 ? -0.775 23.374 -5.986 1.00 83.88 120 ALA A C 1
ATOM 940 O O . ALA A 1 120 ? 0.353 23.718 -6.345 1.00 83.88 120 ALA A O 1
ATOM 941 N N . ARG A 1 121 ? -1.829 24.188 -6.131 1.00 81.88 121 ARG A N 1
ATOM 942 C CA . ARG A 1 121 ? -1.731 25.539 -6.717 1.00 81.88 121 ARG A CA 1
ATOM 943 C C . ARG A 1 121 ? -0.839 26.469 -5.888 1.00 81.88 121 ARG A C 1
ATOM 945 O O . ARG A 1 121 ? -0.073 27.249 -6.457 1.00 81.88 121 ARG A O 1
ATOM 952 N N . LEU A 1 122 ? -0.915 26.372 -4.561 1.00 87.62 122 LEU A N 1
ATOM 953 C CA . LEU A 1 122 ? -0.115 27.183 -3.637 1.00 87.62 122 LEU A CA 1
ATOM 954 C C . LEU A 1 122 ? 1.322 26.658 -3.510 1.00 87.62 122 LEU A C 1
ATOM 956 O O . LEU A 1 122 ? 2.282 27.428 -3.554 1.00 87.62 122 LEU A O 1
ATOM 960 N N . PHE A 1 123 ? 1.478 25.341 -3.393 1.00 90.50 123 PHE A N 1
ATOM 961 C CA . PHE A 1 123 ? 2.766 24.688 -3.181 1.00 90.50 123 PHE A CA 1
ATOM 962 C C . PHE A 1 123 ? 3.594 24.549 -4.447 1.00 90.50 123 PHE A C 1
ATOM 964 O O . PHE A 1 123 ? 4.817 24.524 -4.368 1.00 90.50 123 PHE A O 1
ATOM 971 N N . ARG A 1 124 ? 2.949 24.463 -5.613 1.00 87.88 124 ARG A N 1
ATOM 972 C CA . ARG A 1 124 ? 3.587 24.224 -6.913 1.00 87.88 124 ARG A CA 1
ATOM 973 C C . ARG A 1 124 ? 4.527 23.006 -6.873 1.00 87.88 124 ARG A C 1
ATOM 975 O O . ARG A 1 124 ? 5.735 23.171 -7.065 1.00 87.88 124 ARG A O 1
ATOM 982 N N . PRO A 1 125 ? 4.011 21.796 -6.582 1.00 90.44 125 PRO A N 1
ATOM 983 C CA . PRO A 1 125 ? 4.827 20.593 -6.625 1.00 90.44 125 PRO A CA 1
ATOM 984 C C . PRO A 1 125 ? 5.353 20.358 -8.038 1.00 90.44 125 PRO A C 1
ATOM 986 O O . PRO A 1 125 ? 4.663 20.604 -9.028 1.00 90.44 125 PRO A O 1
ATOM 989 N N . ARG A 1 126 ? 6.574 19.837 -8.127 1.00 91.25 126 ARG A N 1
ATOM 990 C CA . ARG A 1 126 ? 7.133 19.340 -9.381 1.00 91.25 126 ARG A CA 1
ATOM 991 C C . ARG A 1 126 ? 6.639 17.928 -9.697 1.00 91.25 126 ARG A C 1
ATOM 993 O O . ARG A 1 126 ? 6.565 17.568 -10.867 1.00 91.25 126 ARG A O 1
ATOM 1000 N N . LEU A 1 127 ? 6.269 17.167 -8.664 1.00 91.50 127 LEU A N 1
ATOM 1001 C CA . LEU A 1 127 ? 5.747 15.808 -8.766 1.00 91.50 127 LEU A CA 1
ATOM 1002 C C . LEU A 1 127 ? 4.632 15.570 -7.736 1.00 91.50 127 LEU A C 1
ATOM 1004 O O . LEU A 1 127 ? 4.738 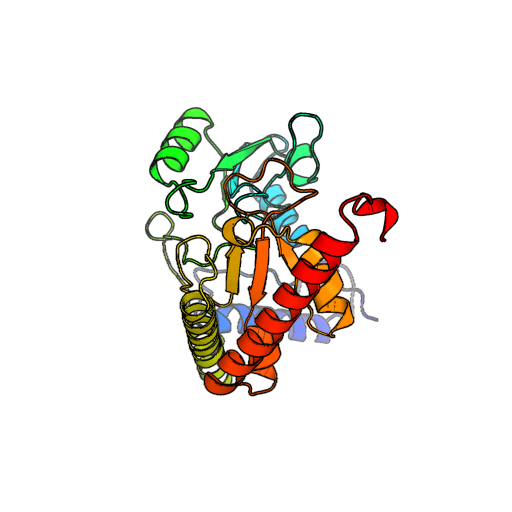15.979 -6.581 1.00 91.50 127 LEU A O 1
ATOM 1008 N N . ILE A 1 128 ? 3.575 14.874 -8.153 1.00 90.69 128 ILE A N 1
ATOM 1009 C CA . ILE A 1 128 ? 2.483 14.417 -7.288 1.00 90.69 128 ILE A CA 1
ATOM 1010 C C . ILE A 1 128 ? 2.459 12.887 -7.314 1.00 90.69 128 ILE A C 1
ATOM 1012 O O . ILE A 1 128 ? 2.511 12.279 -8.380 1.00 90.69 128 ILE A O 1
ATOM 1016 N N . ILE A 1 129 ? 2.377 12.267 -6.141 1.00 95.00 129 ILE A N 1
ATOM 1017 C CA . ILE A 1 129 ? 2.357 10.817 -5.957 1.00 95.00 129 ILE A CA 1
ATOM 1018 C C . ILE A 1 129 ? 0.912 10.365 -5.750 1.00 95.00 129 ILE A C 1
ATOM 1020 O O . ILE A 1 129 ? 0.275 10.769 -4.777 1.00 95.00 129 ILE A O 1
ATOM 1024 N N . ALA A 1 130 ? 0.421 9.481 -6.618 1.00 91.12 130 ALA A N 1
ATOM 1025 C CA . ALA A 1 130 ? -0.894 8.846 -6.517 1.00 91.12 130 ALA A CA 1
ATOM 1026 C C . ALA A 1 130 ? -0.749 7.368 -6.108 1.00 91.12 130 ALA A C 1
ATOM 1028 O O . ALA A 1 130 ? -0.802 6.462 -6.939 1.00 91.12 130 ALA A O 1
ATOM 1029 N N . GLY A 1 131 ? -0.529 7.121 -4.814 1.00 90.88 131 GLY A N 1
ATOM 1030 C CA . GLY A 1 131 ? -0.347 5.777 -4.264 1.00 90.88 131 GLY A CA 1
ATOM 1031 C C . GLY A 1 131 ? -0.543 5.738 -2.751 1.00 90.88 131 GLY A C 1
ATOM 1032 O O . GLY A 1 131 ? -0.253 6.712 -2.053 1.00 90.88 131 GLY A O 1
ATOM 1033 N N . THR A 1 132 ? -1.034 4.609 -2.239 1.00 95.62 132 THR A N 1
ATOM 1034 C CA . THR A 1 132 ? -1.476 4.464 -0.844 1.00 95.62 132 THR A CA 1
ATOM 1035 C C . THR A 1 132 ? -1.054 3.120 -0.247 1.00 95.62 132 THR A C 1
ATOM 1037 O O . THR A 1 132 ? -0.826 2.145 -0.960 1.00 95.62 132 THR A O 1
ATOM 1040 N N . SER A 1 133 ? -0.950 3.073 1.082 1.00 94.62 133 SER A N 1
ATOM 1041 C CA . SER A 1 133 ? -0.710 1.852 1.866 1.00 94.62 133 SER A CA 1
ATOM 1042 C C . SER A 1 133 ? -1.953 1.395 2.631 1.00 94.62 133 SER A C 1
ATOM 1044 O O . SER A 1 133 ? -2.141 0.198 2.849 1.00 94.62 133 SER A O 1
ATOM 1046 N N . AL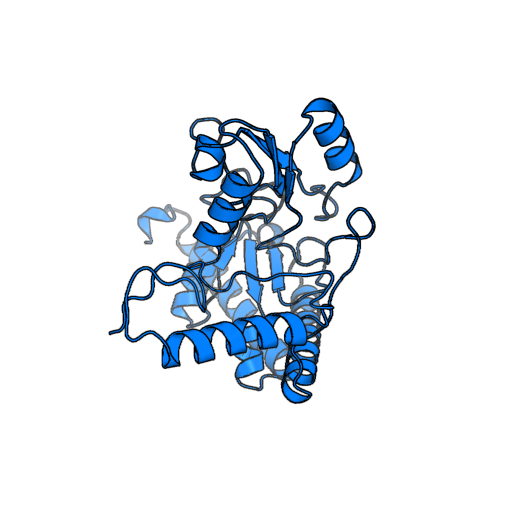A A 1 134 ? -2.765 2.336 3.117 1.00 94.44 134 ALA A N 1
ATOM 1047 C CA . ALA A 1 134 ? -3.904 2.059 3.994 1.00 94.44 134 ALA A CA 1
ATOM 1048 C C . ALA A 1 134 ? -5.134 2.889 3.598 1.00 94.44 134 ALA A C 1
ATOM 1050 O O . ALA A 1 134 ? -5.756 3.540 4.430 1.00 94.44 134 ALA A O 1
ATOM 1051 N N . TYR A 1 135 ? -5.473 2.853 2.310 1.00 94.94 135 TYR A N 1
ATOM 1052 C CA . TYR A 1 135 ? -6.673 3.470 1.751 1.00 94.94 135 TYR A CA 1
ATOM 1053 C C . TYR A 1 135 ? -7.544 2.380 1.125 1.00 94.94 135 TYR A C 1
ATOM 1055 O O . TYR A 1 135 ? -7.076 1.626 0.273 1.00 94.94 135 TYR A O 1
ATOM 1063 N N . ALA A 1 136 ? -8.792 2.252 1.576 1.00 94.19 136 ALA A N 1
ATOM 1064 C CA . ALA A 1 136 ? -9.680 1.148 1.191 1.00 94.19 136 ALA A CA 1
ATOM 1065 C C . ALA A 1 136 ? -10.452 1.406 -0.116 1.00 94.19 136 ALA A C 1
ATOM 1067 O O . ALA A 1 136 ? -11.234 0.566 -0.551 1.00 94.19 136 ALA A O 1
ATOM 1068 N N . ARG A 1 137 ? -10.253 2.565 -0.747 1.00 94.19 137 ARG A N 1
ATOM 1069 C CA . ARG A 1 137 ? -10.956 2.985 -1.964 1.00 94.19 137 ARG A CA 1
ATOM 1070 C C . ARG A 1 137 ? -9.999 3.049 -3.146 1.00 94.19 137 ARG A C 1
ATOM 1072 O O . ARG A 1 137 ? -8.778 3.006 -2.979 1.00 94.19 137 ARG A O 1
ATOM 1079 N N . LEU A 1 138 ? -10.555 3.118 -4.350 1.00 90.75 138 LEU A N 1
ATOM 1080 C CA . LEU A 1 138 ? -9.762 3.371 -5.551 1.00 90.75 138 LEU A CA 1
ATOM 1081 C C . LEU A 1 138 ? -9.362 4.851 -5.607 1.00 90.75 138 LEU A C 1
ATOM 1083 O O . LEU A 1 138 ? -10.092 5.725 -5.137 1.00 90.75 138 LEU A O 1
ATOM 1087 N N . ILE A 1 139 ? -8.181 5.121 -6.158 1.00 86.88 139 ILE A N 1
ATOM 1088 C CA . ILE A 1 139 ? -7.753 6.485 -6.478 1.00 86.88 139 ILE A CA 1
ATOM 1089 C C . ILE A 1 139 ? -8.392 6.864 -7.812 1.00 86.88 139 ILE A C 1
ATOM 1091 O O . ILE A 1 139 ? -8.419 6.052 -8.739 1.00 86.88 139 ILE A O 1
ATOM 1095 N N . ASP A 1 140 ? -8.893 8.090 -7.910 1.00 83.19 140 ASP A N 1
ATOM 1096 C CA . ASP A 1 140 ? -9.346 8.632 -9.181 1.00 83.19 140 ASP A CA 1
ATOM 1097 C C . ASP A 1 140 ? -8.127 9.080 -9.995 1.00 83.19 140 ASP A C 1
ATOM 1099 O O . ASP A 1 140 ? -7.519 10.120 -9.740 1.00 83.19 140 ASP A O 1
ATOM 1103 N N . TYR A 1 141 ? -7.744 8.248 -10.963 1.00 78.56 141 TYR A N 1
ATOM 1104 C CA . TYR A 1 141 ? -6.670 8.540 -11.909 1.00 78.56 141 TYR A CA 1
ATOM 1105 C C . TYR A 1 141 ? -7.169 9.284 -13.151 1.00 78.56 141 TYR A C 1
ATOM 1107 O O . TYR A 1 141 ? -6.379 9.491 -14.067 1.00 78.56 141 TYR A O 1
ATOM 1115 N N . SER A 1 142 ? -8.442 9.684 -13.239 1.00 69.44 142 SER A N 1
ATOM 1116 C CA . SER A 1 142 ? -8.965 10.448 -14.385 1.00 69.44 142 SER A CA 1
ATOM 1117 C C . SER A 1 142 ? -8.171 11.739 -14.654 1.00 69.44 142 SER A C 1
ATOM 1119 O O . SER A 1 142 ? -7.943 12.048 -15.824 1.00 69.44 142 SER A O 1
ATOM 1121 N N . PRO A 1 143 ? -7.626 12.440 -13.635 1.00 54.72 143 PRO A N 1
ATOM 1122 C CA . PRO A 1 143 ? -6.672 13.531 -13.857 1.00 54.72 143 PRO A CA 1
ATOM 1123 C C . PRO A 1 143 ? -5.267 13.091 -14.334 1.00 54.72 143 PRO A C 1
ATOM 1125 O O . PRO A 1 143 ? -4.461 13.945 -14.693 1.00 54.72 143 PRO A O 1
ATOM 1128 N N . LEU A 1 144 ? -4.940 11.791 -14.311 1.00 49.31 144 LEU A N 1
ATOM 1129 C CA . LEU A 1 144 ? -3.591 11.219 -14.491 1.00 49.31 144 LEU A CA 1
ATOM 1130 C C . LEU A 1 144 ? -3.457 10.126 -15.582 1.00 49.31 144 LEU A C 1
ATOM 1132 O O . LEU A 1 144 ? -2.347 9.680 -15.827 1.00 49.31 144 LEU A O 1
ATOM 1136 N N . HIS A 1 145 ? -4.538 9.761 -16.276 1.00 35.03 145 HIS A N 1
ATOM 1137 C CA . HIS A 1 145 ? -4.643 8.830 -17.416 1.00 35.03 145 HIS A CA 1
ATOM 1138 C C . HIS A 1 145 ? -3.978 7.429 -17.333 1.00 35.03 145 HIS A C 1
ATOM 1140 O O . HIS A 1 145 ? -2.787 7.241 -17.111 1.00 35.03 145 HIS A O 1
ATOM 1146 N N . SER A 1 146 ? -4.797 6.445 -17.728 1.00 34.09 146 SER A N 1
ATOM 1147 C CA . SER A 1 146 ? -4.555 5.006 -17.945 1.00 34.09 146 SER A CA 1
ATOM 1148 C C . SER A 1 146 ? -4.358 4.144 -16.688 1.00 34.09 146 SER A C 1
ATOM 1150 O O . SER A 1 146 ? -3.297 4.088 -16.077 1.00 34.09 146 SER A O 1
ATOM 1152 N N . VAL A 1 147 ? -5.418 3.411 -16.328 1.00 37.12 147 VAL A N 1
ATOM 1153 C CA . VAL A 1 147 ? -5.366 2.300 -15.370 1.00 37.12 147 VAL A CA 1
ATOM 1154 C C . VAL A 1 147 ? -5.124 1.020 -16.161 1.00 37.12 147 VAL A C 1
ATOM 1156 O O . VAL A 1 147 ? -5.959 0.622 -16.972 1.00 37.12 147 VAL A O 1
ATOM 1159 N N . SER A 1 148 ? -3.986 0.379 -15.910 1.00 41.06 148 SER A N 1
ATOM 1160 C CA . SER A 1 148 ? -3.653 -0.932 -16.460 1.00 41.06 148 SER A CA 1
ATOM 1161 C C . SER A 1 148 ? -4.146 -2.045 -15.530 1.00 41.06 148 SER A C 1
ATOM 1163 O O . SER A 1 148 ? -3.710 -2.176 -14.385 1.00 41.06 148 SER A O 1
ATOM 1165 N N . LEU A 1 149 ? -5.119 -2.804 -16.035 1.00 44.38 149 LEU A N 1
ATOM 1166 C CA . LEU A 1 149 ? -5.578 -4.121 -15.598 1.00 44.38 149 LEU A CA 1
ATOM 1167 C C . LEU A 1 149 ? -4.768 -5.288 -16.169 1.00 44.38 149 LEU A C 1
ATOM 1169 O O . LEU A 1 149 ? -5.162 -5.693 -17.254 1.00 44.38 149 LEU A O 1
ATOM 1173 N N . GLN A 1 150 ? -3.796 -5.898 -15.461 1.00 41.88 150 GLN A N 1
ATOM 1174 C CA . GLN A 1 150 ? -3.742 -7.359 -15.167 1.00 41.88 150 GLN A CA 1
ATOM 1175 C C . GLN A 1 150 ? -2.360 -7.880 -14.719 1.00 41.88 150 GLN A C 1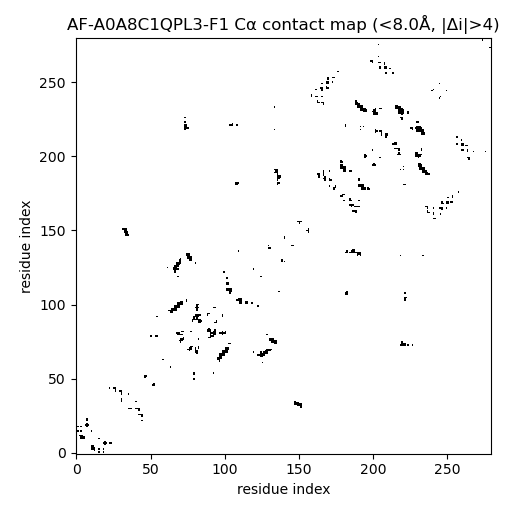
ATOM 1177 O O . GLN A 1 150 ? -1.351 -7.197 -14.755 1.00 41.88 150 GLN A O 1
ATOM 1182 N N . ALA A 1 151 ? -2.338 -9.129 -14.241 1.00 53.53 151 ALA A N 1
ATOM 1183 C CA . ALA A 1 151 ? -1.239 -10.042 -14.531 1.00 53.53 151 ALA A CA 1
ATOM 1184 C C . ALA A 1 151 ? -1.806 -11.148 -15.433 1.00 53.53 151 ALA A C 1
ATOM 1186 O O . ALA A 1 151 ? -2.964 -11.552 -15.297 1.00 53.53 151 ALA A O 1
ATOM 1187 N N . THR A 1 152 ? -1.018 -11.589 -16.404 1.00 53.69 152 THR A N 1
ATOM 1188 C CA . THR A 1 152 ? -1.491 -12.170 -17.671 1.00 53.69 152 THR A CA 1
ATOM 1189 C C . THR A 1 152 ? -2.063 -13.587 -17.602 1.00 53.69 152 THR A C 1
ATOM 1191 O O . THR A 1 152 ? -2.562 -14.083 -18.611 1.00 53.69 152 THR A O 1
ATOM 1194 N N . THR A 1 153 ? -2.061 -14.256 -16.446 1.00 68.50 153 THR A N 1
ATOM 1195 C CA . THR A 1 153 ? -2.599 -15.622 -16.346 1.00 68.50 153 THR A CA 1
ATOM 1196 C C . THR A 1 153 ? -4.082 -15.623 -15.944 1.00 68.50 153 THR A C 1
ATOM 1198 O O . THR A 1 153 ? -4.461 -14.901 -15.017 1.00 68.50 153 THR A O 1
ATOM 1201 N N . PRO A 1 154 ? -4.940 -16.459 -16.570 1.00 79.50 154 PRO A N 1
ATOM 1202 C CA . PRO A 1 154 ? -6.341 -16.612 -16.161 1.00 79.50 154 PRO A CA 1
ATOM 1203 C C . PRO A 1 154 ? -6.493 -16.911 -14.664 1.00 79.50 154 PRO A C 1
ATOM 1205 O O . PRO A 1 154 ? -7.293 -16.276 -13.983 1.00 79.50 154 PRO A O 1
ATOM 1208 N N . MET A 1 155 ? -5.624 -17.776 -14.129 1.00 79.12 155 MET A N 1
ATOM 1209 C CA . MET A 1 155 ? -5.571 -18.106 -12.702 1.00 79.12 155 MET A CA 1
ATOM 1210 C C . MET A 1 155 ? -5.314 -16.874 -11.821 1.00 79.12 155 MET A C 1
ATOM 1212 O O . MET A 1 155 ? -5.947 -16.723 -10.779 1.00 79.12 155 MET A O 1
ATOM 1216 N N . PHE A 1 156 ? -4.407 -15.971 -12.215 1.00 77.06 156 PHE A N 1
ATOM 1217 C CA . PHE A 1 156 ? -4.148 -14.765 -11.430 1.00 77.06 156 PHE A CA 1
ATOM 1218 C C . PHE A 1 156 ? -5.322 -13.784 -11.494 1.00 77.06 156 PHE A C 1
ATOM 1220 O O . PHE A 1 156 ? -5.664 -13.178 -10.481 1.00 77.06 156 PHE A O 1
ATOM 1227 N N . ARG A 1 157 ? -5.993 -13.664 -12.647 1.00 80.44 157 ARG A N 1
ATOM 1228 C CA . ARG A 1 157 ? -7.215 -12.850 -12.762 1.00 80.44 157 ARG A CA 1
ATOM 1229 C C . ARG A 1 157 ? -8.328 -13.375 -11.854 1.00 80.44 157 ARG A C 1
ATOM 1231 O O . ARG A 1 157 ? -8.957 -12.589 -11.150 1.00 80.44 157 ARG A O 1
ATOM 1238 N N . GLU A 1 158 ? -8.536 -14.690 -11.825 1.00 86.50 158 GLU A N 1
ATOM 1239 C CA . GLU A 1 158 ? -9.492 -15.341 -10.920 1.00 86.50 158 GLU A CA 1
ATOM 1240 C C . GLU A 1 158 ? -9.117 -15.139 -9.447 1.00 86.50 158 GLU A C 1
ATOM 1242 O O . GLU A 1 158 ? -9.980 -14.820 -8.628 1.00 86.50 158 GLU A O 1
ATOM 1247 N N . TYR A 1 159 ? -7.830 -15.260 -9.113 1.00 87.38 159 TYR A N 1
ATOM 1248 C CA . TYR A 1 159 ? -7.317 -14.977 -7.776 1.00 87.38 159 TYR A CA 1
ATOM 1249 C C . TYR A 1 159 ? -7.610 -13.533 -7.350 1.00 87.38 159 TYR A C 1
ATOM 1251 O O . TYR A 1 159 ? -8.190 -13.329 -6.286 1.00 87.38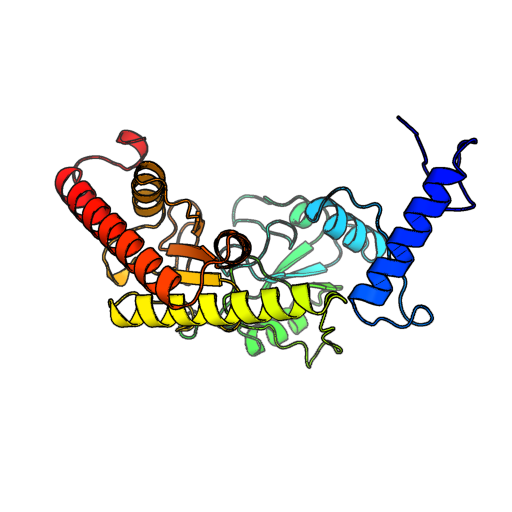 159 TYR A O 1
ATOM 1259 N N . ILE A 1 160 ? -7.286 -12.532 -8.176 1.00 86.94 160 ILE A N 1
ATOM 1260 C CA . ILE A 1 160 ? -7.557 -11.122 -7.856 1.00 86.94 160 ILE A CA 1
ATOM 1261 C C . ILE A 1 160 ? -9.062 -10.865 -7.734 1.00 86.94 160 ILE A C 1
ATOM 1263 O O . ILE A 1 160 ? -9.492 -10.197 -6.794 1.00 86.94 160 ILE A O 1
ATOM 1267 N N . ALA A 1 161 ? -9.884 -11.451 -8.608 1.00 90.31 161 ALA A N 1
ATOM 1268 C CA . ALA A 1 161 ? -11.335 -11.371 -8.474 1.00 90.31 161 ALA A CA 1
ATOM 1269 C C . ALA A 1 161 ? -11.816 -11.958 -7.133 1.00 90.31 161 ALA A C 1
ATOM 1271 O O . ALA A 1 161 ? -12.674 -11.369 -6.476 1.00 90.31 161 ALA A O 1
ATOM 1272 N N . GLN A 1 162 ? -11.237 -13.077 -6.685 1.00 95.50 162 GLN A N 1
ATOM 1273 C CA . GLN A 1 162 ? -11.544 -13.661 -5.380 1.00 95.50 162 GLN A CA 1
ATOM 1274 C C . GLN A 1 162 ? -11.064 -12.780 -4.219 1.00 95.50 162 GLN A C 1
ATOM 1276 O O . GLN A 1 162 ? -11.786 -12.646 -3.235 1.00 95.50 162 GLN A O 1
ATOM 1281 N N . VAL A 1 163 ? -9.892 -12.145 -4.327 1.00 95.00 163 VAL A N 1
ATOM 1282 C CA . VAL A 1 163 ? -9.373 -11.208 -3.314 1.00 95.00 163 VAL A CA 1
ATOM 1283 C C . VAL A 1 163 ? -10.378 -10.083 -3.072 1.00 95.00 163 VAL A C 1
ATOM 1285 O O . VAL A 1 163 ? -10.679 -9.779 -1.915 1.00 95.00 163 VAL A O 1
ATOM 1288 N N . LEU A 1 164 ? -10.935 -9.508 -4.143 1.00 95.75 164 LEU A N 1
ATOM 1289 C CA . LEU A 1 164 ? -11.934 -8.440 -4.059 1.00 95.75 164 LEU A CA 1
ATOM 1290 C C . LEU A 1 164 ? -13.251 -8.932 -3.443 1.00 95.75 164 LEU A C 1
ATOM 1292 O O . LEU A 1 164 ? -13.774 -8.292 -2.531 1.00 95.75 164 LEU A O 1
ATOM 1296 N N . LYS A 1 165 ? -13.756 -10.096 -3.876 1.00 97.56 165 LYS A N 1
ATOM 1297 C CA . LYS A 1 165 ? -14.963 -10.713 -3.292 1.00 97.56 165 LYS A CA 1
ATOM 1298 C C . LYS A 1 165 ? -14.804 -10.969 -1.793 1.00 97.56 165 LYS A C 1
ATOM 1300 O O . LYS A 1 165 ? -15.671 -10.601 -1.009 1.00 97.56 165 LYS A O 1
ATOM 1305 N N . ASN A 1 166 ? -13.665 -11.527 -1.395 1.00 98.25 166 ASN A N 1
ATOM 1306 C CA . ASN A 1 166 ? -13.337 -11.803 -0.000 1.00 98.25 166 ASN A CA 1
ATOM 1307 C C . ASN A 1 166 ? -13.207 -10.524 0.835 1.00 98.25 166 ASN A C 1
ATOM 1309 O O . ASN A 1 166 ? -13.696 -10.473 1.960 1.00 98.25 166 ASN A O 1
ATOM 1313 N N . SER A 1 167 ? -12.577 -9.481 0.284 1.00 97.94 167 SER A N 1
ATOM 1314 C CA . SER A 1 167 ? -12.461 -8.175 0.945 1.00 97.94 167 SER A CA 1
ATOM 1315 C C . SER A 1 167 ? -13.838 -7.558 1.200 1.00 97.94 167 SER A C 1
ATOM 1317 O O . SER A 1 167 ? -14.128 -7.101 2.306 1.00 97.94 167 SER A O 1
ATOM 1319 N N . LYS A 1 168 ? -14.732 -7.634 0.206 1.00 98.12 168 LYS A N 1
ATOM 1320 C CA . LYS A 1 168 ? -16.116 -7.171 0.328 1.00 98.12 168 LYS A CA 1
ATOM 1321 C C . LYS A 1 168 ? -16.908 -7.977 1.363 1.00 98.12 168 LYS A C 1
ATOM 1323 O O . LYS A 1 168 ? -17.541 -7.378 2.226 1.00 98.12 168 LYS A O 1
ATOM 1328 N N . ALA A 1 169 ? -16.808 -9.308 1.341 1.00 98.38 169 ALA A N 1
ATOM 1329 C CA . ALA A 1 169 ? -17.447 -10.173 2.335 1.00 98.38 169 ALA A CA 1
ATOM 1330 C C . ALA A 1 169 ? -16.960 -9.867 3.765 1.00 98.38 169 ALA A C 1
ATOM 1332 O O . ALA A 1 169 ? -17.760 -9.775 4.694 1.00 98.38 169 ALA A O 1
ATOM 1333 N N . MET A 1 170 ? -15.654 -9.634 3.939 1.00 98.56 170 MET A N 1
ATOM 1334 C CA . MET A 1 170 ? -15.067 -9.207 5.212 1.00 98.56 170 MET A CA 1
ATOM 1335 C C . MET A 1 170 ? -15.632 -7.858 5.679 1.00 98.56 170 MET A C 1
ATOM 1337 O O . MET A 1 170 ? -15.995 -7.720 6.846 1.00 98.56 170 MET A O 1
ATOM 1341 N N . ALA A 1 171 ? -15.732 -6.873 4.781 1.00 98.50 171 ALA A N 1
ATOM 1342 C CA . ALA A 1 171 ? -16.297 -5.563 5.094 1.00 98.50 171 ALA A CA 1
ATOM 1343 C C . ALA A 1 171 ? -17.766 -5.665 5.540 1.00 98.50 171 ALA A C 1
ATOM 1345 O O . ALA A 1 171 ? -18.133 -5.132 6.586 1.00 98.50 171 ALA A O 1
ATOM 1346 N N . GLU A 1 172 ? -18.593 -6.396 4.791 1.00 98.56 172 GLU A N 1
ATOM 1347 C CA . GLU A 1 172 ? -20.010 -6.617 5.108 1.00 98.56 172 GLU A CA 1
ATOM 1348 C C . GLU A 1 172 ? -20.189 -7.326 6.459 1.00 98.56 172 GLU A C 1
ATOM 1350 O O . GLU A 1 172 ? -21.015 -6.915 7.279 1.00 98.56 172 GLU A O 1
ATOM 1355 N N . ALA A 1 173 ? -19.371 -8.346 6.734 1.00 98.50 173 ALA A N 1
ATOM 1356 C CA . ALA A 1 173 ? -19.381 -9.070 8.000 1.00 98.50 173 ALA A CA 1
ATOM 1357 C C . ALA A 1 173 ? -19.007 -8.176 9.198 1.00 98.50 173 ALA A C 1
ATOM 1359 O O . ALA A 1 173 ? -19.635 -8.272 10.256 1.00 98.50 173 ALA A O 1
ATOM 1360 N N . LEU A 1 174 ? -18.013 -7.293 9.041 1.00 98.62 174 LEU A N 1
ATOM 1361 C CA . LEU A 1 174 ? -17.603 -6.335 10.075 1.00 98.62 174 LEU A CA 1
ATOM 1362 C C . LEU A 1 174 ? -18.708 -5.310 10.356 1.00 98.62 174 LEU A C 1
ATOM 1364 O O . LEU A 1 174 ? -19.072 -5.102 11.515 1.00 98.62 174 LEU A O 1
ATOM 1368 N N . LEU A 1 175 ? -19.293 -4.727 9.306 1.00 98.38 175 LEU A N 1
ATOM 1369 C CA . LEU A 1 175 ? -20.403 -3.776 9.428 1.00 98.38 175 LEU A CA 1
ATOM 1370 C C . LEU A 1 175 ? -21.615 -4.416 10.119 1.00 98.38 175 LEU A C 1
ATOM 1372 O O . LEU A 1 175 ? -22.192 -3.825 11.030 1.00 98.38 175 LEU A O 1
ATOM 1376 N N . LYS A 1 176 ? -21.957 -5.663 9.766 1.00 98.31 176 LYS A N 1
ATOM 1377 C CA . LYS A 1 176 ? -23.048 -6.422 10.402 1.00 98.31 176 LYS A CA 1
ATOM 1378 C C . LYS A 1 176 ? -22.831 -6.641 11.904 1.00 98.31 176 LYS A C 1
ATOM 1380 O O . LYS A 1 176 ? -23.800 -6.768 12.649 1.00 98.31 176 LYS A O 1
ATOM 1385 N N . LYS A 1 177 ? -21.577 -6.680 12.359 1.00 98.06 177 LYS A N 1
ATOM 1386 C CA . LYS A 1 177 ? -21.214 -6.781 13.782 1.00 98.06 177 LYS A CA 1
ATOM 1387 C C . LYS A 1 177 ? -21.113 -5.429 14.495 1.00 98.06 177 LYS A C 1
ATOM 1389 O O . LYS A 1 177 ? -20.806 -5.403 15.683 1.00 98.06 177 LYS A O 1
ATOM 1394 N N . GLY A 1 178 ? -21.386 -4.323 13.804 1.00 97.62 178 GLY A N 1
ATOM 1395 C CA . GLY A 1 178 ? -21.351 -2.979 14.379 1.00 97.62 178 GLY A CA 1
ATOM 1396 C C . GLY A 1 178 ? -19.950 -2.371 14.466 1.00 97.62 178 GLY A C 1
ATOM 1397 O O . GLY A 1 178 ? -19.739 -1.460 15.267 1.00 97.62 178 GLY A O 1
ATOM 1398 N N . TYR A 1 179 ? -18.988 -2.863 13.678 1.00 98.31 179 TYR A N 1
ATOM 1399 C CA . TYR A 1 179 ? -17.704 -2.183 13.503 1.00 98.31 179 TYR A CA 1
ATOM 1400 C C . TYR A 1 179 ? -17.836 -1.018 12.526 1.00 98.31 179 TYR A C 1
ATOM 1402 O O . TYR A 1 179 ? -18.603 -1.080 11.564 1.00 98.31 179 TYR A O 1
ATOM 1410 N N . THR A 1 180 ? -17.039 0.024 12.748 1.00 97.50 180 THR A N 1
ATOM 1411 C CA . THR A 1 180 ? -16.942 1.163 11.835 1.00 97.50 180 THR A CA 1
ATOM 1412 C C . THR A 1 180 ? -15.766 0.947 10.895 1.00 97.50 180 THR A C 1
ATOM 1414 O O . THR A 1 180 ? -14.662 0.629 11.333 1.00 97.50 180 THR A O 1
ATOM 1417 N N . LEU A 1 181 ? -15.990 1.128 9.595 1.00 98.12 181 LEU A N 1
ATOM 1418 C CA . LEU A 1 181 ? -14.933 1.095 8.588 1.00 98.12 181 LEU A CA 1
ATOM 1419 C C . LEU A 1 181 ? -14.654 2.516 8.109 1.00 98.12 181 LEU A C 1
ATOM 1421 O O . LEU A 1 181 ? -15.590 3.244 7.774 1.00 98.12 181 LEU A O 1
ATOM 1425 N N . VAL A 1 182 ? -13.382 2.906 8.031 1.00 96.19 182 VAL A N 1
ATOM 1426 C CA . VAL A 1 182 ? -12.996 4.164 7.379 1.00 96.19 182 VAL A CA 1
ATOM 1427 C C . VAL A 1 182 ? -13.474 4.115 5.930 1.00 96.19 182 VAL A C 1
ATOM 1429 O O . VAL A 1 182 ? -13.305 3.102 5.250 1.00 96.19 182 VAL A O 1
ATOM 1432 N N . SER A 1 183 ? -14.108 5.195 5.468 1.00 95.38 183 SER A N 1
ATOM 1433 C CA . SER A 1 183 ? -14.831 5.283 4.188 1.00 95.38 183 SER A CA 1
ATOM 1434 C C . SER A 1 183 ? -16.065 4.380 4.041 1.00 95.38 183 SER A C 1
ATOM 1436 O O . SER A 1 183 ? -16.628 4.284 2.954 1.00 95.38 183 SER A O 1
ATOM 1438 N N . GLY A 1 184 ? -16.506 3.701 5.104 1.00 96.38 184 GLY A N 1
ATOM 1439 C CA . GLY A 1 184 ? -17.729 2.890 5.128 1.00 96.38 184 GLY A CA 1
ATOM 1440 C C . GLY A 1 184 ? -17.650 1.534 4.416 1.00 96.38 184 GLY A C 1
ATOM 1441 O O . GLY A 1 184 ? -18.657 0.839 4.338 1.00 96.38 184 GLY A O 1
ATOM 1442 N N . GLY A 1 185 ? -16.491 1.133 3.885 1.00 97.06 185 GLY A N 1
ATOM 1443 C CA . GLY A 1 185 ? -16.354 -0.114 3.129 1.00 97.06 185 GLY A CA 1
ATOM 1444 C C . GLY A 1 185 ? -14.997 -0.260 2.447 1.00 97.06 185 GLY A C 1
ATOM 1445 O O . GLY A 1 185 ? -13.997 0.273 2.922 1.00 97.06 185 GLY A O 1
ATOM 1446 N N . THR A 1 186 ? -14.968 -0.999 1.336 1.00 97.94 186 THR A N 1
ATOM 1447 C CA . THR A 1 186 ? -13.767 -1.222 0.522 1.00 97.94 186 THR A CA 1
ATOM 1448 C C . THR A 1 186 ? -14.118 -1.421 -0.949 1.00 97.94 186 THR A C 1
ATOM 1450 O O . THR A 1 186 ? -15.140 -2.031 -1.261 1.00 97.94 186 THR A O 1
ATOM 1453 N N . ASP A 1 187 ? -13.240 -0.945 -1.829 1.00 94.75 187 ASP A N 1
ATOM 1454 C CA . ASP A 1 187 ? -13.235 -1.223 -3.270 1.00 94.75 187 ASP A CA 1
ATOM 1455 C C . ASP A 1 187 ? -11.983 -2.012 -3.694 1.00 94.75 187 ASP A C 1
ATOM 1457 O O . ASP A 1 187 ? -11.748 -2.237 -4.881 1.00 94.75 187 ASP A O 1
ATOM 1461 N N . ASN A 1 188 ? -11.140 -2.410 -2.735 1.00 95.19 188 ASN A N 1
ATOM 1462 C CA . ASN A 1 188 ? -9.871 -3.076 -2.998 1.00 95.19 188 ASN A CA 1
ATOM 1463 C C . ASN A 1 188 ? -9.645 -4.264 -2.042 1.00 95.19 188 ASN A C 1
ATOM 1465 O O . ASN A 1 188 ? -10.584 -4.942 -1.631 1.00 95.19 188 ASN A O 1
ATOM 1469 N N . HIS A 1 189 ? -8.389 -4.594 -1.748 1.00 96.19 189 HIS A N 1
ATOM 1470 C CA . HIS A 1 189 ? -7.990 -5.807 -1.033 1.00 96.19 189 HIS A CA 1
ATOM 1471 C C . HIS A 1 189 ? -7.886 -5.647 0.494 1.00 96.19 189 HIS A C 1
ATOM 1473 O O . HIS A 1 189 ? -7.484 -6.598 1.172 1.00 96.19 189 HIS A O 1
ATOM 1479 N N . LEU A 1 190 ? -8.178 -4.460 1.034 1.00 98.06 190 LEU A N 1
ATOM 1480 C CA . LEU A 1 190 ? -8.063 -4.167 2.461 1.00 98.06 190 LEU A CA 1
ATOM 1481 C C . LEU A 1 190 ? -9.292 -3.445 3.010 1.00 98.06 190 LEU A C 1
ATOM 1483 O O . LEU A 1 190 ? -10.020 -2.779 2.280 1.00 98.06 190 LEU A O 1
ATOM 1487 N N . VAL A 1 191 ? -9.471 -3.529 4.325 1.00 97.88 191 VAL A N 1
ATOM 1488 C CA . VAL A 1 191 ? -10.375 -2.677 5.108 1.00 97.88 191 VAL A CA 1
ATOM 1489 C C . VAL A 1 191 ? -9.580 -2.001 6.221 1.00 97.88 191 VAL A C 1
ATOM 1491 O O . VAL A 1 191 ? -8.601 -2.558 6.731 1.00 97.88 191 VAL A O 1
ATOM 1494 N N . LEU A 1 192 ? -10.013 -0.805 6.613 1.00 98.00 192 LEU A N 1
ATOM 1495 C CA . LEU A 1 192 ? -9.471 -0.081 7.758 1.00 98.00 192 LEU A CA 1
ATOM 1496 C C . LEU A 1 192 ? -10.572 0.056 8.812 1.00 98.00 192 LEU A C 1
ATOM 1498 O O . LEU A 1 192 ? -11.538 0.790 8.613 1.00 98.00 192 LEU A O 1
ATOM 1502 N N . VAL A 1 193 ? -10.442 -0.701 9.899 1.00 97.94 193 VAL A N 1
ATOM 1503 C CA . VAL A 1 193 ? -11.423 -0.759 10.988 1.00 97.94 193 VAL A CA 1
ATOM 1504 C C . VAL A 1 193 ? -11.089 0.316 12.015 1.00 97.94 193 VAL A C 1
ATOM 1506 O O . VAL A 1 193 ? -10.001 0.287 12.588 1.00 97.94 193 VAL A O 1
ATOM 1509 N N . ASP A 1 194 ? -12.023 1.228 12.269 1.00 96.88 194 ASP A N 1
ATOM 1510 C CA . ASP A 1 194 ? -11.946 2.193 13.364 1.00 96.88 194 ASP A CA 1
ATOM 1511 C C . ASP A 1 194 ? -12.518 1.555 14.636 1.00 96.88 194 ASP A C 1
ATOM 1513 O O . ASP A 1 194 ? -13.705 1.230 14.693 1.00 96.88 194 ASP A O 1
ATOM 1517 N N . LEU A 1 195 ? -11.664 1.356 15.644 1.00 96.75 195 LEU A N 1
ATOM 1518 C CA . LEU A 1 195 ? -12.018 0.712 16.912 1.00 96.75 195 LEU A CA 1
ATOM 1519 C C . LEU A 1 195 ? -12.419 1.710 18.009 1.00 96.75 195 LEU A C 1
ATOM 1521 O O . LEU A 1 195 ? -12.845 1.304 19.099 1.00 96.75 195 LEU A O 1
ATOM 1525 N N . ARG A 1 196 ? -12.296 3.017 17.747 1.00 94.44 196 ARG A N 1
ATOM 1526 C CA . ARG A 1 196 ? -12.611 4.072 18.720 1.00 94.44 196 ARG A CA 1
ATOM 1527 C C . ARG A 1 196 ? -14.080 4.030 19.165 1.00 94.44 196 ARG A C 1
ATOM 1529 O O . ARG A 1 196 ? -14.301 4.157 20.372 1.00 94.44 196 ARG A O 1
ATOM 1536 N N . PRO A 1 197 ? -15.078 3.777 18.288 1.00 95.50 197 PRO A N 1
ATOM 1537 C CA . PRO A 1 197 ? -16.478 3.628 18.702 1.00 95.50 197 PRO A CA 1
ATOM 1538 C C . PRO A 1 197 ? -16.722 2.458 19.666 1.00 95.50 197 PRO A C 1
ATOM 1540 O O . PRO A 1 197 ? -17.608 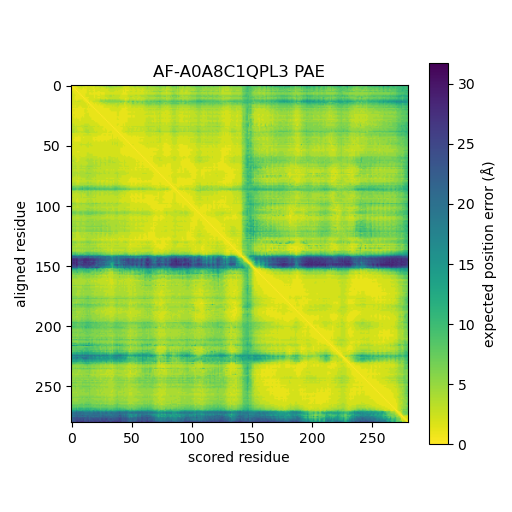2.528 20.512 1.00 95.50 197 PRO A O 1
ATOM 1543 N N . GLN A 1 198 ? -15.907 1.402 19.594 1.00 93.75 198 GLN A N 1
ATOM 1544 C CA . GLN A 1 198 ? -15.946 0.261 20.514 1.00 93.75 198 GLN A CA 1
ATOM 1545 C C . GLN A 1 198 ? -15.178 0.548 21.816 1.00 93.75 198 GLN A C 1
ATOM 1547 O O . GLN A 1 198 ? -15.097 -0.309 22.695 1.00 93.75 198 GLN A O 1
ATOM 1552 N N . GLY A 1 199 ? -14.598 1.744 21.961 1.00 92.81 199 GLY A N 1
ATOM 1553 C CA . GLY A 1 199 ? -13.778 2.117 23.105 1.00 92.81 199 GLY A CA 1
ATOM 1554 C C . GLY A 1 199 ? -12.446 1.369 23.147 1.00 92.81 199 GLY A C 1
ATOM 1555 O O . GLY A 1 199 ? -11.916 1.148 24.238 1.00 92.81 199 GLY A O 1
ATOM 1556 N N . MET A 1 200 ? -11.896 0.968 21.999 1.00 93.19 200 MET A N 1
ATOM 1557 C CA . MET A 1 200 ? -10.637 0.228 21.877 1.00 93.19 200 MET A CA 1
ATOM 1558 C C . MET A 1 200 ? -9.617 1.007 21.030 1.00 93.19 200 MET A C 1
ATOM 1560 O O . MET A 1 200 ? -9.988 1.826 20.198 1.00 93.19 200 MET A O 1
ATOM 1564 N N . ASP A 1 201 ? -8.325 0.774 21.268 1.00 91.88 201 ASP A N 1
ATOM 1565 C CA . ASP A 1 201 ? -7.233 1.282 20.431 1.00 91.88 201 ASP A CA 1
ATOM 1566 C C . ASP A 1 201 ? -6.540 0.137 19.685 1.00 91.88 201 ASP A C 1
ATOM 1568 O O . ASP A 1 201 ? -6.530 -1.012 20.138 1.00 91.88 201 ASP A O 1
ATOM 1572 N N . GLY A 1 202 ? -5.941 0.461 18.540 1.00 92.56 202 GLY A N 1
ATOM 1573 C CA . GLY A 1 202 ? -5.320 -0.517 17.655 1.00 92.56 202 GLY A CA 1
ATOM 1574 C C . GLY A 1 202 ? -4.139 -1.244 18.292 1.00 92.56 202 GLY A C 1
ATOM 1575 O O . GLY A 1 202 ? -3.940 -2.418 18.006 1.00 92.56 202 GLY A O 1
ATOM 1576 N N . ALA A 1 203 ? -3.381 -0.598 19.185 1.00 90.25 203 ALA A N 1
ATOM 1577 C CA . ALA A 1 203 ? -2.197 -1.206 19.791 1.00 90.25 203 ALA A CA 1
ATOM 1578 C C . ALA A 1 203 ? -2.553 -2.324 20.784 1.00 90.25 203 ALA A C 1
ATOM 1580 O O . ALA A 1 203 ? -1.954 -3.399 20.745 1.00 90.25 203 ALA A O 1
ATOM 1581 N N . ARG A 1 204 ? -3.564 -2.109 21.637 1.00 91.06 204 ARG A N 1
ATOM 1582 C CA . ARG A 1 204 ? -4.098 -3.165 22.516 1.00 91.06 204 ARG A CA 1
ATOM 1583 C C . ARG A 1 204 ? -4.732 -4.300 21.722 1.00 91.06 204 ARG A C 1
ATOM 1585 O O . ARG A 1 204 ? -4.470 -5.466 22.010 1.00 91.06 204 ARG A O 1
ATOM 1592 N N . ALA A 1 205 ? -5.554 -3.954 20.733 1.00 94.75 205 ALA A N 1
ATOM 1593 C CA . ALA A 1 205 ? -6.246 -4.940 19.915 1.00 94.75 205 ALA A CA 1
ATOM 1594 C C . ALA A 1 205 ? -5.262 -5.819 19.127 1.00 94.75 205 ALA A C 1
ATOM 1596 O O . ALA A 1 205 ? -5.372 -7.040 19.178 1.00 94.75 205 ALA A O 1
ATOM 1597 N N . GLU A 1 206 ? -4.265 -5.218 18.469 1.00 95.00 206 GLU A N 1
ATOM 1598 C CA . GLU A 1 206 ? -3.208 -5.928 17.734 1.00 95.00 206 GLU A CA 1
ATOM 1599 C C . GLU A 1 206 ? -2.497 -6.950 18.624 1.00 95.00 206 GLU A C 1
ATOM 1601 O O . GLU A 1 206 ? -2.354 -8.102 18.227 1.00 95.00 206 GLU A O 1
ATOM 1606 N N . ARG A 1 207 ? -2.117 -6.565 19.850 1.00 92.88 207 ARG A N 1
ATOM 1607 C CA . ARG A 1 207 ? -1.411 -7.466 20.768 1.00 92.88 207 ARG A CA 1
ATOM 1608 C C . ARG A 1 207 ? -2.249 -8.683 21.158 1.00 92.88 207 ARG A C 1
ATOM 1610 O O . ARG A 1 207 ? -1.738 -9.798 21.189 1.00 92.88 207 ARG A O 1
ATOM 1617 N N . VAL A 1 208 ? -3.528 -8.482 21.466 1.00 94.81 208 VAL A N 1
ATOM 1618 C CA . VAL A 1 208 ? -4.424 -9.595 21.814 1.00 94.81 208 VAL A CA 1
ATOM 1619 C C . VAL A 1 208 ? -4.645 -10.505 20.609 1.00 94.81 208 VAL A C 1
ATOM 1621 O O . VAL A 1 208 ? -4.575 -11.722 20.747 1.00 94.81 208 VAL A O 1
ATOM 1624 N N . LEU A 1 209 ? -4.859 -9.933 19.423 1.00 96.62 209 LEU A N 1
ATOM 1625 C CA . LEU A 1 209 ? -5.026 -10.700 18.190 1.00 96.62 209 LEU A CA 1
ATOM 1626 C C . LEU A 1 209 ? -3.771 -11.515 17.852 1.00 96.62 209 LEU A C 1
ATOM 1628 O O . LEU A 1 209 ? -3.891 -12.688 17.512 1.00 96.62 209 LEU A O 1
ATOM 1632 N N . GLU A 1 210 ? -2.579 -10.948 18.036 1.00 95.62 210 GLU A N 1
ATOM 1633 C CA . GLU A 1 210 ? -1.307 -11.651 17.854 1.00 95.62 210 GLU A CA 1
ATOM 1634 C C . GLU A 1 210 ? -1.203 -12.887 18.763 1.00 95.62 210 GLU A C 1
ATOM 1636 O O . GLU A 1 210 ? -0.854 -13.970 18.292 1.00 95.62 210 GLU A O 1
ATOM 1641 N N . LEU A 1 211 ? -1.588 -12.767 20.040 1.00 95.62 211 LEU A N 1
ATOM 1642 C CA . LEU A 1 211 ? -1.622 -13.897 20.982 1.00 95.62 211 LEU A CA 1
ATOM 1643 C C . LEU A 1 211 ? -2.648 -14.975 20.592 1.00 95.62 211 LEU A C 1
ATOM 1645 O O . LEU A 1 211 ? -2.487 -16.139 20.953 1.00 95.62 211 LEU A O 1
ATOM 1649 N N . LEU A 1 212 ? -3.674 -14.604 19.826 1.00 95.19 212 LEU A N 1
ATOM 1650 C CA . LEU A 1 212 ? -4.669 -15.512 19.250 1.00 95.19 212 LEU A CA 1
ATOM 1651 C C . LEU A 1 212 ? -4.276 -16.006 17.845 1.00 95.19 212 LEU A C 1
ATOM 1653 O O . LEU A 1 212 ? -5.094 -16.613 17.158 1.00 95.19 212 LEU A O 1
ATOM 1657 N N . SER A 1 213 ? -3.031 -15.770 17.410 1.00 96.94 213 SER A N 1
ATOM 1658 C CA . SER A 1 213 ? -2.521 -16.117 16.073 1.00 96.94 213 SER A CA 1
ATOM 1659 C C . SER A 1 213 ? -3.253 -15.427 14.911 1.00 96.94 213 SER A C 1
ATOM 1661 O O . SER A 1 213 ? -3.272 -15.931 13.787 1.00 96.94 213 SER A O 1
ATOM 1663 N N . ILE A 1 214 ? -3.833 -14.252 15.161 1.00 96.69 214 ILE A N 1
ATOM 1664 C CA . ILE A 1 214 ? -4.426 -13.376 14.149 1.00 96.69 214 ILE A CA 1
ATOM 1665 C C . ILE A 1 214 ? -3.465 -12.211 13.908 1.00 96.69 214 ILE A C 1
ATOM 1667 O O . ILE A 1 214 ? -3.390 -11.261 14.685 1.00 96.69 214 ILE A O 1
ATOM 1671 N N . THR A 1 215 ? -2.723 -12.269 12.805 1.00 95.00 215 THR A N 1
ATOM 1672 C CA . THR A 1 215 ? -1.807 -11.190 12.420 1.00 95.00 215 THR A CA 1
ATOM 1673 C C . THR A 1 215 ? -2.577 -10.057 11.745 1.00 95.00 215 THR A C 1
ATOM 1675 O O . THR A 1 215 ? -2.953 -10.148 10.577 1.00 95.00 215 THR A O 1
ATOM 1678 N N . ALA A 1 216 ? -2.788 -8.974 12.487 1.00 93.44 216 ALA A N 1
ATOM 1679 C CA . ALA A 1 216 ? -3.277 -7.693 11.988 1.00 93.44 216 ALA A CA 1
ATOM 1680 C C . ALA A 1 216 ? -2.199 -6.619 12.177 1.00 93.44 216 ALA A C 1
ATOM 1682 O O . ALA A 1 216 ? -1.168 -6.867 12.799 1.00 93.44 216 ALA A O 1
ATOM 1683 N N . ASN A 1 217 ? -2.430 -5.421 11.643 1.00 92.44 217 ASN A N 1
ATOM 1684 C CA . ASN A 1 217 ? -1.533 -4.293 11.856 1.00 92.44 217 ASN A CA 1
ATOM 1685 C C . ASN A 1 217 ? -2.304 -3.097 12.411 1.00 92.44 217 ASN A C 1
ATOM 1687 O O . ASN A 1 217 ? -3.302 -2.675 11.820 1.00 92.44 217 ASN A O 1
ATOM 1691 N N . LYS A 1 218 ? -1.823 -2.537 13.525 1.00 93.44 218 LYS A N 1
ATOM 1692 C CA . LYS A 1 218 ? -2.327 -1.257 14.032 1.00 93.44 218 LYS A CA 1
ATOM 1693 C C . LYS A 1 218 ? -2.069 -0.146 13.020 1.00 93.44 218 LYS A C 1
ATOM 1695 O O . LYS A 1 218 ? -0.960 -0.016 12.507 1.00 93.44 218 LYS A O 1
ATOM 1700 N N . ASN A 1 219 ? -3.096 0.646 12.737 1.00 94.81 219 ASN A N 1
ATOM 1701 C CA . ASN A 1 219 ? -3.051 1.656 11.689 1.00 94.81 219 ASN A CA 1
ATOM 1702 C C . ASN A 1 219 ? -3.824 2.899 12.121 1.00 94.81 219 ASN A C 1
ATOM 1704 O O . ASN A 1 219 ? -4.904 2.797 12.705 1.00 94.81 219 ASN A O 1
ATOM 1708 N N . THR A 1 220 ? -3.271 4.071 11.825 1.00 92.56 220 THR A N 1
ATOM 1709 C CA . THR A 1 220 ? -3.947 5.348 12.059 1.00 92.56 220 THR A CA 1
ATOM 1710 C C . THR A 1 220 ? -5.262 5.411 11.293 1.00 92.56 220 THR A C 1
ATOM 1712 O O . THR A 1 220 ? -5.384 4.860 10.196 1.00 92.56 220 THR A O 1
ATOM 1715 N N . CYS A 1 221 ? -6.239 6.079 11.890 1.00 91.56 221 CYS A N 1
ATOM 1716 C CA . CYS A 1 221 ? -7.497 6.455 11.261 1.00 91.56 221 CYS A CA 1
ATOM 1717 C C . CYS A 1 221 ? -7.601 7.986 11.184 1.00 91.56 221 CYS A C 1
ATOM 1719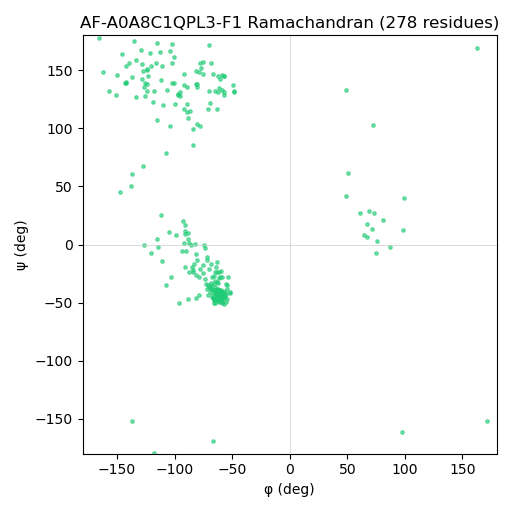 O O . CYS A 1 221 ? -7.002 8.676 12.019 1.00 91.56 221 CYS A O 1
ATOM 1721 N N . PRO A 1 222 ? -8.403 8.534 10.252 1.00 88.75 222 PRO A N 1
ATOM 1722 C CA . PRO A 1 222 ? -8.692 9.963 10.222 1.00 88.75 222 PRO A CA 1
ATOM 1723 C C . PRO A 1 222 ? -9.110 10.486 11.603 1.00 88.75 222 PRO A C 1
ATOM 1725 O O . PRO A 1 222 ? -9.925 9.877 12.306 1.00 88.75 222 PRO A O 1
ATOM 1728 N N . GLY A 1 223 ? -8.500 11.595 12.022 1.00 85.06 223 GLY A N 1
ATOM 1729 C CA . GLY A 1 223 ? -8.720 12.217 13.332 1.00 85.06 223 GLY A CA 1
ATOM 1730 C C . GLY A 1 223 ? -7.846 11.689 14.478 1.00 85.06 223 GLY A C 1
ATOM 1731 O O . GLY A 1 223 ? -7.933 12.215 15.589 1.00 85.06 223 GLY A O 1
ATOM 1732 N N . ASP A 1 224 ? -6.987 10.691 14.250 1.00 85.69 224 ASP A N 1
ATOM 1733 C CA . ASP A 1 224 ? -6.018 10.275 15.266 1.00 85.69 224 ASP A CA 1
ATOM 1734 C C . ASP A 1 224 ? -4.998 11.384 15.553 1.00 85.69 224 ASP A C 1
ATOM 1736 O O . ASP A 1 224 ? -4.379 11.950 14.656 1.00 85.69 224 ASP A O 1
ATOM 1740 N N . LYS A 1 225 ? -4.779 11.666 16.842 1.00 73.62 225 LYS A N 1
ATOM 1741 C CA . LYS A 1 225 ? -3.826 12.695 17.297 1.00 73.62 225 LYS A CA 1
ATOM 1742 C C . LYS A 1 225 ? -2.371 12.219 17.306 1.00 73.62 225 LYS A C 1
ATOM 1744 O O . LYS A 1 225 ? -1.468 13.022 17.508 1.00 73.62 225 LYS A O 1
ATOM 1749 N N . SER A 1 226 ? -2.139 10.912 17.184 1.00 73.94 226 SER A N 1
ATOM 1750 C CA . SER A 1 226 ? -0.820 10.300 17.342 1.00 73.94 226 SER A CA 1
ATOM 1751 C C . SER A 1 226 ? -0.692 9.040 16.499 1.00 73.94 226 SER A C 1
ATOM 1753 O O . SER A 1 226 ? -1.484 8.110 16.638 1.00 73.94 226 SER A O 1
ATOM 1755 N N . ALA A 1 227 ? 0.380 8.967 15.709 1.00 75.25 227 ALA A N 1
ATOM 1756 C CA . ALA A 1 227 ? 0.751 7.758 14.977 1.00 75.25 227 ALA A CA 1
ATOM 1757 C C . ALA A 1 227 ? 1.217 6.608 15.895 1.00 75.25 227 ALA A C 1
ATOM 1759 O O . ALA A 1 227 ? 1.260 5.458 15.466 1.00 75.25 227 ALA A O 1
ATOM 1760 N N . LEU A 1 228 ? 1.570 6.898 17.155 1.00 74.62 228 LEU A N 1
ATOM 1761 C CA . LEU A 1 228 ? 2.051 5.898 18.119 1.00 74.62 228 LEU A CA 1
ATOM 1762 C C . LEU A 1 228 ? 0.915 5.160 18.838 1.00 74.62 228 LEU A C 1
ATOM 1764 O O . LEU A 1 228 ? 1.117 4.049 19.323 1.00 74.62 228 LEU A O 1
ATOM 1768 N N . THR A 1 229 ? -0.270 5.766 18.915 1.00 79.56 229 THR A N 1
ATOM 1769 C CA . THR A 1 229 ? -1.463 5.183 19.547 1.00 79.56 229 THR A CA 1
ATOM 1770 C C . THR A 1 229 ? -2.637 5.235 18.569 1.00 79.56 229 THR A C 1
ATOM 1772 O O . THR A 1 229 ? -3.568 6.015 18.782 1.00 79.56 229 THR A O 1
ATOM 1775 N N . PRO A 1 230 ? -2.567 4.467 17.470 1.00 91.44 230 PRO A N 1
ATOM 1776 C CA . PRO A 1 230 ? -3.585 4.496 16.431 1.00 91.44 230 PRO A CA 1
ATOM 1777 C C . PRO A 1 230 ? -4.929 3.952 16.926 1.00 91.44 230 PRO A C 1
ATOM 1779 O O . PRO A 1 230 ? -4.983 3.014 17.727 1.00 91.44 230 PRO A O 1
ATOM 1782 N N . GLY A 1 231 ? -6.016 4.515 16.407 1.00 93.00 231 GLY A N 1
ATOM 1783 C CA . GLY A 1 231 ? -7.388 4.130 16.722 1.00 93.00 231 GLY A CA 1
ATOM 1784 C C . GLY A 1 231 ? -7.899 2.906 15.962 1.00 93.00 231 GLY A C 1
ATOM 1785 O O . GLY A 1 231 ? -8.983 2.427 16.283 1.00 93.00 231 GLY A O 1
ATOM 1786 N N . GLY A 1 232 ? -7.153 2.384 14.981 1.00 95.25 232 GLY A N 1
ATOM 1787 C CA . GLY A 1 232 ? -7.658 1.342 14.091 1.00 95.25 232 GLY A CA 1
ATOM 1788 C C . GLY A 1 232 ? -6.728 0.169 13.815 1.00 95.25 232 GLY A C 1
ATOM 1789 O O . GLY A 1 232 ? -5.567 0.119 14.234 1.00 95.25 232 GLY A O 1
ATOM 1790 N N . LEU A 1 233 ? -7.280 -0.790 13.076 1.00 97.06 233 LEU A N 1
ATOM 1791 C CA . LEU A 1 233 ? -6.596 -1.971 12.557 1.00 97.06 233 LEU A CA 1
ATOM 1792 C C . LEU A 1 233 ? -6.810 -2.076 11.046 1.00 97.06 233 LEU A C 1
ATOM 1794 O O . LEU A 1 233 ? -7.932 -1.951 10.554 1.00 97.06 233 LEU A O 1
ATOM 1798 N N . ARG A 1 234 ? -5.736 -2.368 10.313 1.00 97.88 234 ARG A N 1
ATOM 1799 C CA . ARG A 1 234 ? -5.790 -2.693 8.886 1.00 97.88 234 ARG A CA 1
ATOM 1800 C C . ARG A 1 234 ? -5.823 -4.207 8.702 1.00 97.88 234 ARG A C 1
ATOM 1802 O O . ARG A 1 234 ? -4.947 -4.911 9.210 1.00 97.88 234 ARG A O 1
ATOM 1809 N N . LEU A 1 235 ? -6.797 -4.685 7.933 1.00 97.44 235 LEU A N 1
ATOM 1810 C CA . LEU A 1 235 ? -6.973 -6.097 7.585 1.00 97.44 235 LEU A CA 1
ATOM 1811 C C . LEU A 1 235 ? -6.975 -6.254 6.063 1.00 97.44 235 LEU A C 1
ATOM 1813 O O . LEU A 1 235 ? -7.472 -5.378 5.359 1.00 97.44 235 LEU A O 1
ATOM 1817 N N . GLY A 1 236 ? -6.434 -7.362 5.553 1.00 97.19 236 GLY A N 1
ATOM 1818 C CA . GLY A 1 236 ? -6.328 -7.612 4.114 1.00 97.19 236 GLY A CA 1
ATOM 1819 C C . GLY A 1 236 ? -6.697 -9.041 3.730 1.00 97.19 236 GLY A C 1
ATOM 1820 O O . GLY A 1 236 ? -6.375 -9.986 4.449 1.00 97.19 236 GLY A O 1
ATOM 1821 N N . SER A 1 237 ? -7.336 -9.213 2.573 1.00 97.44 237 SER A N 1
ATOM 1822 C CA . SER A 1 237 ? -7.717 -10.529 2.049 1.00 97.44 237 SER A CA 1
ATOM 1823 C C . SER A 1 237 ? -6.653 -11.315 1.241 1.00 97.44 237 SER A C 1
ATOM 1825 O O . SER A 1 237 ? -6.819 -12.538 1.146 1.00 97.44 237 SER A O 1
ATOM 1827 N N . PRO A 1 238 ? -5.559 -10.742 0.674 1.00 95.06 238 PRO A N 1
ATOM 1828 C CA . PRO A 1 238 ? -4.671 -11.474 -0.245 1.00 95.06 238 PRO A CA 1
ATOM 1829 C C . PRO A 1 238 ? -4.048 -12.766 0.303 1.00 95.06 238 PRO A C 1
ATOM 1831 O O . PRO A 1 238 ? -4.058 -13.799 -0.370 1.00 95.06 238 PRO A O 1
ATOM 1834 N N . ALA A 1 239 ? -3.531 -12.735 1.536 1.00 93.75 239 ALA A N 1
ATOM 1835 C CA . ALA A 1 239 ? -2.781 -13.856 2.104 1.00 93.75 239 ALA A CA 1
ATOM 1836 C C . ALA A 1 239 ? -3.660 -15.100 2.314 1.00 93.75 239 ALA A C 1
ATOM 1838 O O . ALA A 1 239 ? -3.293 -16.198 1.902 1.00 93.75 239 ALA A O 1
ATOM 1839 N N . LEU A 1 240 ? -4.848 -14.933 2.904 1.00 96.44 240 LEU A N 1
ATOM 1840 C CA . LEU A 1 240 ? -5.784 -16.042 3.111 1.00 96.44 240 LEU A CA 1
ATOM 1841 C C . LEU A 1 240 ? -6.438 -16.487 1.800 1.00 96.44 240 LEU A C 1
ATOM 1843 O O . LEU A 1 240 ? -6.632 -17.682 1.588 1.00 96.44 240 LEU A O 1
ATOM 1847 N N . THR A 1 241 ? -6.690 -15.561 0.871 1.00 95.94 241 THR A N 1
ATOM 1848 C CA . THR A 1 241 ? -7.202 -15.911 -0.464 1.00 95.94 241 THR A CA 1
ATOM 1849 C C . THR A 1 241 ? -6.207 -16.777 -1.239 1.00 95.94 241 THR A C 1
ATOM 1851 O O . THR A 1 241 ? -6.606 -17.742 -1.886 1.00 95.94 241 THR A O 1
ATOM 1854 N N . SER A 1 242 ? -4.902 -16.507 -1.115 1.00 88.56 242 SER A N 1
ATOM 1855 C CA . SER A 1 242 ? -3.845 -17.365 -1.680 1.00 88.56 242 SER A CA 1
ATOM 1856 C C . SER A 1 242 ? -3.858 -18.780 -1.086 1.00 88.56 242 SER A C 1
ATOM 1858 O O . SER A 1 242 ? -3.413 -19.728 -1.726 1.00 88.56 242 SER A O 1
ATOM 1860 N N . ARG A 1 243 ? -4.416 -18.941 0.122 1.00 94.19 243 ARG A N 1
ATOM 1861 C CA . ARG A 1 243 ? -4.666 -20.230 0.789 1.00 94.19 243 ARG A CA 1
ATOM 1862 C C . ARG A 1 243 ? -6.066 -20.783 0.506 1.00 94.19 243 ARG A C 1
ATOM 1864 O O . ARG A 1 243 ? -6.536 -21.640 1.244 1.00 94.19 243 ARG A O 1
ATOM 1871 N N . GLN A 1 244 ? -6.698 -20.306 -0.567 1.00 95.06 244 GLN A N 1
ATOM 1872 C CA . GLN A 1 244 ? -7.988 -20.753 -1.094 1.00 95.06 244 GLN A CA 1
ATOM 1873 C C . GLN A 1 244 ? -9.217 -20.368 -0.259 1.00 95.06 244 GLN A C 1
ATOM 1875 O O . GLN A 1 244 ? -10.306 -20.853 -0.558 1.00 95.06 244 GLN A O 1
ATOM 1880 N N . PHE A 1 245 ? -9.080 -19.455 0.711 1.00 98.19 245 PHE A N 1
ATOM 1881 C CA . PHE A 1 245 ? -10.233 -18.942 1.456 1.00 98.19 245 PHE A CA 1
ATOM 1882 C C . PHE A 1 245 ? -11.221 -18.255 0.508 1.00 98.19 245 PHE A C 1
ATOM 1884 O O . PHE A 1 245 ? -10.830 -17.550 -0.432 1.00 98.19 245 PHE A O 1
ATOM 1891 N N . LYS A 1 246 ? -12.505 -18.446 0.791 1.00 98.12 246 LYS A N 1
ATOM 1892 C CA . LYS A 1 246 ? -13.656 -17.880 0.090 1.00 98.12 246 LYS A CA 1
ATOM 1893 C C . LYS A 1 246 ? -14.468 -16.987 1.025 1.00 98.12 246 LYS A C 1
ATOM 1895 O O . LYS A 1 246 ? -14.146 -16.811 2.198 1.00 98.12 246 LYS A O 1
ATOM 1900 N N . GLU A 1 247 ? -15.543 -16.419 0.502 1.00 98.38 247 GLU A N 1
ATOM 1901 C CA . GLU A 1 247 ? -16.384 -15.435 1.177 1.00 98.38 247 GLU A CA 1
ATOM 1902 C C . GLU A 1 247 ? -16.921 -15.954 2.523 1.00 98.38 247 GLU A C 1
ATOM 1904 O O . GLU A 1 247 ? -16.888 -15.238 3.524 1.00 98.38 247 GLU A O 1
ATOM 1909 N N . ALA A 1 248 ? -17.341 -17.224 2.572 1.00 97.88 248 ALA A N 1
ATOM 1910 C CA . ALA A 1 248 ? -17.810 -17.870 3.799 1.00 97.88 248 ALA A CA 1
ATOM 1911 C C . ALA A 1 248 ? -16.702 -18.006 4.859 1.00 97.88 248 ALA A C 1
ATOM 1913 O O . ALA A 1 248 ? -16.955 -17.807 6.046 1.00 97.88 248 ALA A O 1
ATOM 1914 N N . ASP A 1 249 ? -15.461 -18.270 4.445 1.00 98.31 249 ASP A N 1
ATOM 1915 C CA . ASP A 1 249 ? -14.331 -18.344 5.372 1.00 98.31 249 ASP A CA 1
ATOM 1916 C C . ASP A 1 249 ? -14.006 -16.962 5.950 1.00 98.31 249 ASP A C 1
ATOM 1918 O O . ASP A 1 249 ? -13.662 -16.844 7.124 1.00 98.31 249 ASP A O 1
ATOM 1922 N N . PHE A 1 250 ? -14.165 -15.891 5.166 1.00 98.19 250 PHE A N 1
ATOM 1923 C CA . PHE A 1 250 ? -13.972 -14.524 5.660 1.00 98.19 250 PHE A CA 1
ATOM 1924 C C . PHE A 1 250 ? -15.036 -14.095 6.676 1.00 98.19 250 PHE A C 1
ATOM 1926 O O . PHE A 1 250 ? -14.721 -13.318 7.578 1.00 98.19 250 PHE A O 1
ATOM 1933 N N . GLN A 1 251 ? -16.249 -14.650 6.618 1.00 97.19 251 GLN A N 1
ATOM 1934 C CA . GLN A 1 251 ? -17.226 -14.489 7.698 1.00 97.19 251 GLN A CA 1
ATOM 1935 C C . GLN A 1 251 ? -16.699 -15.096 9.010 1.00 97.19 251 GLN A C 1
ATOM 1937 O O . GLN A 1 251 ? -16.750 -14.439 10.051 1.00 97.19 251 GLN A O 1
ATOM 1942 N N . GLN A 1 252 ? -16.113 -16.296 8.948 1.00 98.00 252 GLN A N 1
ATOM 1943 C CA . GLN A 1 252 ? -15.513 -16.963 10.107 1.00 98.00 252 GLN A CA 1
ATOM 1944 C C . GLN A 1 252 ? -14.262 -16.229 10.623 1.00 98.00 252 GLN A C 1
ATOM 1946 O O . GLN A 1 252 ? -14.061 -16.115 11.833 1.00 98.00 252 GLN A O 1
ATOM 1951 N N . VAL A 1 253 ? -13.431 -15.682 9.727 1.00 98.12 253 VAL A N 1
ATOM 1952 C CA . VAL A 1 253 ? -12.296 -14.815 10.095 1.00 98.12 253 VAL A CA 1
ATOM 1953 C C . VAL A 1 253 ? -12.786 -13.609 10.896 1.00 98.12 253 VAL A C 1
ATOM 1955 O O . VAL A 1 253 ? -12.210 -13.284 11.934 1.00 98.12 253 VAL A O 1
ATOM 1958 N N . VAL A 1 254 ? -13.877 -12.975 10.460 1.00 98.44 254 VAL A N 1
ATOM 1959 C CA . VAL A 1 254 ? -14.483 -11.844 11.174 1.00 98.44 254 VAL A CA 1
ATOM 1960 C C . VAL A 1 254 ? -15.104 -12.271 12.508 1.00 98.44 254 VAL A C 1
ATOM 1962 O O . VAL A 1 254 ? -15.051 -11.513 13.475 1.00 98.44 254 VAL A O 1
ATOM 1965 N N . ASP A 1 255 ? -15.640 -13.487 12.613 1.00 98.44 255 ASP A N 1
ATOM 1966 C CA . ASP A 1 255 ? -16.115 -14.032 13.889 1.00 98.44 255 ASP A CA 1
ATOM 1967 C C . ASP A 1 255 ? -14.977 -14.224 14.900 1.00 98.44 255 ASP A C 1
ATOM 1969 O O . ASP A 1 255 ? -15.142 -13.887 16.075 1.00 98.44 255 ASP A O 1
ATOM 1973 N N . PHE A 1 256 ? -13.812 -14.710 14.463 1.00 98.50 256 PHE A N 1
ATOM 1974 C CA . PHE A 1 256 ? -12.634 -14.822 15.328 1.00 98.50 256 PHE A CA 1
ATOM 1975 C C . PHE A 1 256 ? -12.048 -13.460 15.694 1.00 98.50 256 PHE A C 1
ATOM 1977 O O . PHE A 1 256 ? -11.698 -13.236 16.853 1.00 98.50 256 PHE A O 1
ATOM 1984 N N . PHE A 1 257 ? -11.993 -12.531 14.737 1.00 98.31 257 PHE A N 1
ATOM 1985 C CA . PHE A 1 257 ? -11.598 -11.150 14.996 1.00 98.31 257 PHE A CA 1
ATOM 1986 C C . PHE A 1 257 ? -12.475 -10.522 16.087 1.00 98.31 257 PHE A C 1
ATOM 1988 O O . PHE A 1 257 ? -11.959 -9.999 17.070 1.00 98.31 257 PHE A O 1
ATOM 1995 N N . ASP A 1 258 ? -13.798 -10.643 15.963 1.00 98.44 258 ASP A N 1
ATOM 1996 C CA . ASP A 1 258 ? -14.758 -10.102 16.926 1.00 98.44 258 ASP A CA 1
ATOM 1997 C C . ASP A 1 258 ? -14.593 -10.697 18.333 1.00 98.44 258 ASP A C 1
ATOM 1999 O O . ASP A 1 258 ? -14.633 -9.976 19.333 1.00 98.44 258 ASP A O 1
ATOM 2003 N N . GLN A 1 259 ? -14.347 -12.006 18.429 1.00 98.19 259 GLN A N 1
ATOM 2004 C CA . GLN A 1 259 ? -14.011 -12.650 19.703 1.00 98.19 259 GLN A CA 1
ATOM 2005 C C . GLN A 1 259 ? -12.717 -12.082 20.298 1.00 98.19 259 GLN A C 1
ATOM 2007 O O . GLN A 1 259 ? -12.678 -11.769 21.490 1.00 98.19 259 GLN A O 1
ATOM 2012 N N . GLY A 1 260 ? -11.687 -11.877 19.473 1.00 97.75 260 GLY A N 1
ATOM 2013 C CA . GLY A 1 260 ? -10.431 -11.255 19.890 1.00 97.75 260 GLY A CA 1
ATOM 2014 C C . GLY A 1 260 ? -10.615 -9.832 20.421 1.00 97.75 260 GLY A C 1
ATOM 2015 O O . GLY A 1 260 ? -10.080 -9.499 21.479 1.00 97.75 260 GLY A O 1
ATOM 2016 N N . ILE A 1 261 ? -11.435 -9.007 19.761 1.00 97.81 261 ILE A N 1
ATOM 2017 C CA . ILE A 1 261 ? -11.748 -7.651 20.239 1.00 97.81 261 ILE A CA 1
ATOM 2018 C C . ILE A 1 261 ? -12.515 -7.684 21.566 1.00 97.81 261 ILE A C 1
ATOM 2020 O O . ILE A 1 261 ? -12.219 -6.896 22.467 1.00 97.81 261 ILE A O 1
ATOM 2024 N N . LYS A 1 262 ? -13.460 -8.613 21.744 1.00 97.50 262 LYS A N 1
ATOM 2025 C CA . LYS A 1 262 ? -14.178 -8.789 23.020 1.00 97.50 262 LYS A CA 1
ATOM 2026 C C . LYS A 1 262 ? -13.238 -9.174 24.161 1.00 97.50 262 LYS A C 1
ATOM 2028 O O . LYS A 1 262 ? -13.355 -8.612 25.250 1.00 97.50 262 LYS A O 1
ATOM 2033 N N . ILE A 1 263 ? -12.281 -10.066 23.904 1.00 96.75 263 ILE A N 1
ATOM 2034 C CA . ILE A 1 263 ? -11.223 -10.407 24.865 1.00 96.75 263 ILE A CA 1
ATOM 2035 C C . ILE A 1 263 ? -10.385 -9.164 25.180 1.00 96.75 263 ILE A C 1
ATOM 2037 O O . ILE A 1 263 ? -10.162 -8.858 26.348 1.00 96.75 263 ILE A O 1
ATOM 2041 N N . ALA A 1 264 ? -9.978 -8.396 24.167 1.00 95.06 264 ALA A N 1
ATOM 2042 C CA . ALA A 1 264 ? -9.207 -7.172 24.375 1.00 95.06 264 ALA A CA 1
ATOM 2043 C C . ALA A 1 264 ? -9.961 -6.145 25.236 1.00 95.06 264 ALA A C 1
ATOM 2045 O O . ALA A 1 264 ? -9.362 -5.500 26.098 1.00 95.06 264 ALA A O 1
ATOM 2046 N N . LEU A 1 265 ? -11.276 -6.008 25.044 1.00 95.06 265 LEU A N 1
ATOM 2047 C CA . LEU A 1 265 ? -12.127 -5.137 25.856 1.00 95.06 265 LEU A CA 1
ATOM 2048 C C . LEU A 1 265 ? -12.213 -5.603 27.314 1.00 95.06 265 LEU A C 1
ATOM 2050 O O . LEU A 1 265 ? -12.154 -4.769 28.217 1.00 95.06 265 LEU A O 1
ATOM 2054 N N . ASP A 1 266 ? -12.333 -6.908 27.553 1.00 94.88 266 ASP A N 1
ATOM 2055 C CA . ASP A 1 266 ? -12.316 -7.480 28.903 1.00 94.88 266 ASP A CA 1
ATOM 2056 C C . ASP A 1 266 ? -10.963 -7.254 29.598 1.00 94.88 266 ASP A C 1
ATOM 2058 O O . ASP A 1 266 ? -10.919 -6.756 30.725 1.00 94.88 266 ASP A O 1
ATOM 2062 N N . VAL A 1 267 ? -9.854 -7.506 28.894 1.00 91.88 267 VAL A N 1
ATOM 2063 C CA . VAL A 1 267 ? -8.499 -7.232 29.397 1.00 91.88 267 VAL A CA 1
ATOM 2064 C C . VAL A 1 267 ? -8.346 -5.751 29.739 1.00 91.88 267 VAL A C 1
ATOM 2066 O O . VAL A 1 267 ? -7.950 -5.425 30.855 1.00 91.88 267 VAL A O 1
ATOM 2069 N N . LYS A 1 268 ? -8.744 -4.840 28.840 1.00 90.44 268 LYS A N 1
ATOM 2070 C CA . LYS A 1 268 ? -8.665 -3.390 29.074 1.00 90.44 268 LYS A CA 1
ATOM 2071 C C . LYS A 1 268 ? -9.419 -2.957 30.335 1.00 90.44 268 LYS A C 1
ATOM 2073 O O . LYS A 1 268 ? -8.929 -2.090 31.055 1.00 90.44 268 LYS A O 1
ATOM 2078 N N . LYS A 1 269 ? -10.593 -3.540 30.606 1.00 91.06 269 LYS A N 1
ATOM 2079 C CA . LYS A 1 269 ? -11.366 -3.258 31.829 1.00 91.06 269 LYS A CA 1
ATOM 2080 C C . LYS A 1 269 ? -10.628 -3.712 33.087 1.00 91.06 269 LYS A C 1
ATOM 2082 O O . LYS A 1 269 ? -10.663 -3.008 34.086 1.00 91.06 269 LYS A O 1
ATOM 2087 N N . LYS A 1 270 ? -9.955 -4.864 33.033 1.00 90.50 270 LYS A N 1
ATOM 2088 C CA . LYS A 1 270 ? -9.207 -5.440 34.164 1.00 90.50 270 LYS A CA 1
ATOM 2089 C C . LYS A 1 270 ? -7.853 -4.774 34.398 1.00 90.50 270 LYS A C 1
ATOM 2091 O O . LYS A 1 270 ? -7.314 -4.871 35.493 1.00 90.50 270 LYS A O 1
ATOM 2096 N N . THR A 1 271 ? -7.306 -4.097 33.391 1.00 86.44 271 THR A N 1
ATOM 2097 C CA . THR A 1 271 ? -6.001 -3.430 33.463 1.00 86.44 271 THR A CA 1
ATOM 2098 C C . THR A 1 271 ? -6.114 -1.906 33.407 1.00 86.44 271 THR A C 1
ATOM 2100 O O . THR A 1 271 ? -5.181 -1.247 32.950 1.00 86.44 271 THR A O 1
ATOM 2103 N N . SER A 1 272 ? -7.246 -1.322 33.812 1.00 77.31 272 SER A N 1
ATOM 2104 C CA . SER A 1 272 ? -7.496 0.125 33.698 1.00 77.31 272 SER A CA 1
ATOM 2105 C C . SER A 1 272 ? -6.491 0.994 34.462 1.00 77.31 272 SER A C 1
ATOM 2107 O O . SER A 1 272 ? -6.307 2.159 34.120 1.00 77.31 272 SER A O 1
ATOM 2109 N N . GLU A 1 273 ? -5.833 0.427 35.473 1.00 74.88 273 GLU A N 1
ATOM 2110 C CA . GLU A 1 273 ? -4.820 1.096 36.297 1.00 74.88 273 GLU A CA 1
ATOM 2111 C C . GLU A 1 273 ? -3.421 1.100 35.654 1.00 74.88 273 GLU A C 1
ATOM 2113 O O . GLU A 1 273 ? -2.570 1.907 36.027 1.00 74.88 273 GLU A O 1
ATOM 2118 N N . TYR A 1 274 ? -3.187 0.245 34.652 1.00 69.00 274 TYR A N 1
ATOM 2119 C CA . TYR A 1 274 ? -1.888 0.072 34.001 1.00 69.00 274 TYR A CA 1
ATOM 2120 C C . TYR A 1 274 ? -1.836 0.792 32.652 1.00 69.00 274 TYR A C 1
ATOM 2122 O O . TYR A 1 274 ? -2.776 0.756 31.847 1.00 69.00 274 TYR A O 1
ATOM 2130 N N . ARG A 1 275 ? -0.705 1.437 32.351 1.00 71.12 275 ARG A N 1
ATOM 2131 C CA . ARG A 1 275 ? -0.476 1.982 31.008 1.00 71.12 275 ARG A CA 1
ATOM 2132 C C . ARG A 1 275 ? -0.074 0.841 30.080 1.00 71.12 275 ARG A C 1
ATOM 2134 O O . ARG A 1 275 ? 0.478 -0.160 30.510 1.00 71.12 275 ARG A O 1
ATOM 2141 N N . LEU A 1 276 ? -0.298 1.011 28.775 1.00 68.25 276 LEU A N 1
ATOM 2142 C CA . LEU A 1 276 ? 0.033 -0.020 27.781 1.00 68.25 276 LEU A CA 1
ATOM 2143 C C . LEU A 1 276 ? 1.503 -0.465 27.858 1.00 68.25 276 LEU A C 1
ATOM 2145 O O . LEU A 1 276 ? 1.792 -1.646 27.746 1.00 68.25 276 LEU A O 1
ATOM 2149 N N . ARG A 1 277 ? 2.412 0.485 28.102 1.00 65.44 277 ARG A N 1
ATOM 2150 C CA . ARG A 1 277 ? 3.851 0.234 28.273 1.00 65.44 277 ARG A CA 1
ATOM 2151 C C . ARG A 1 277 ? 4.195 -0.632 29.491 1.00 65.44 277 ARG A C 1
ATOM 2153 O O . ARG A 1 277 ? 5.301 -1.137 29.550 1.00 65.44 277 ARG A O 1
ATOM 2160 N N . ASP A 1 278 ? 3.288 -0.731 30.460 1.00 57.19 278 ASP A N 1
ATOM 2161 C CA . ASP A 1 278 ? 3.476 -1.518 31.680 1.00 57.19 278 ASP A CA 1
ATOM 2162 C C . ASP A 1 278 ? 2.967 -2.968 31.481 1.00 57.19 278 ASP A C 1
ATOM 2164 O O . ASP A 1 278 ? 3.113 -3.804 32.366 1.00 57.19 278 ASP A O 1
ATOM 2168 N N . LEU A 1 279 ? 2.348 -3.257 30.324 1.00 56.16 279 LEU A N 1
ATOM 2169 C CA . LEU A 1 279 ? 1.747 -4.544 29.941 1.00 56.16 279 LEU A CA 1
ATOM 2170 C C . LEU A 1 279 ? 2.468 -5.219 28.753 1.00 56.16 279 LEU A C 1
ATOM 2172 O O . LEU A 1 279 ? 2.046 -6.293 28.318 1.00 56.16 279 LEU A O 1
ATOM 2176 N N . LEU A 1 280 ? 3.495 -4.563 28.201 1.00 52.38 280 LEU A N 1
ATOM 2177 C CA . LEU A 1 280 ? 4.342 -5.020 27.091 1.00 52.38 280 LEU A CA 1
ATOM 2178 C C . LEU A 1 280 ? 5.712 -5.434 27.627 1.00 52.38 280 LEU A C 1
ATOM 2180 O O . LEU A 1 280 ? 6.234 -6.446 27.113 1.00 52.38 280 LEU A O 1
#

Foldseek 3Di:
DDDFPDAQVDTPDPPCPVVNVVQVVVFVLVCVQLVHDPVVDGDDPPQPDDLSVLVVVCVVQHAFAAEEEEAEQLLFTDLSRFYDDPVGRDHPNVVRYPYDYFHADQVQSHGPVVVVVVCCVVRVHPYYDDDGHFRQEDDPCVVPDDDGDGGPDPVRVVLQVQLQQQQQLLLVLCVVVVWAWRNSGGRHFKTKTQCVVVVDWQVLLQVLCVVVVRHWDGGAGRPDPDRVTHRIIMDGRNPVSVVVDGSVVSSVVNVVSVVSVVVSVVVCVVQVVDDPVRVD

Nearest PDB structures (foldseek):
  8ssj-assembly1_A-2  TM=9.534E-01  e=1.928E-44  Homo sapiens
  8aql-assembly1_C  TM=9.549E-01  e=5.641E-43  Homo sapiens
  7e13-assembly1_A  TM=9.605E-01  e=1.922E-37  Erigeron canadensis
  1rvu-assembly1_A  TM=9.588E-01  e=2.817E-37  Oryctolagus cuniculus
  1ls3-assembly1_B  TM=9.442E-01  e=7.254E-36  Oryctolagus cuniculus

Organism: Cyprinus carpio (NCBI:txid7962)